Protein AF-A0A0R2UXG8-F1 (afdb_monomer)

Solvent-accessible surface area (backbone atoms only — not comparable to full-atom values): 17877 Å² total; per-residue (Å²): 123,78,74,74,70,59,69,80,70,67,78,51,68,66,60,55,51,54,46,50,44,60,46,44,60,73,48,94,58,54,78,72,55,70,63,83,68,35,47,59,45,74,77,42,77,50,75,49,80,51,102,59,38,32,38,25,40,36,33,33,37,43,30,34,73,85,75,68,51,69,47,53,38,37,38,42,23,38,35,71,43,91,79,47,40,47,29,35,40,34,70,74,79,57,68,70,58,48,51,53,50,49,53,52,44,52,55,28,54,77,69,68,33,62,66,58,39,55,50,51,48,40,73,77,42,47,87,50,67,46,42,52,82,73,40,56,69,70,58,36,49,51,52,55,49,64,62,42,46,65,59,50,52,53,48,48,53,54,38,42,54,53,38,68,74,41,42,68,58,54,52,51,30,54,78,68,73,41,86,73,57,69,69,62,55,50,38,44,30,53,44,54,46,49,54,53,48,50,43,37,72,37,94,82,53,61,65,71,56,52,53,51,51,36,50,48,37,62,75,67,65,52,76,69,63,44,71,62,48,9,45,42,46,16,55,33,46,28,55,53,44,56,50,38,71,77,44,75,80,52,54,67,58,47,50,51,53,44,53,51,53,50,41,37,49,73,64,74,39,69,54,49,47,70,69,26,39,54,46,45,52,55,50,46,73,71,54,69,80,64,88,80,56,91,97,58,53,71,69,56,54,52,54,43,52,54,43,52,51,52,43,33,47,77,60,74,44,91,132

Secondary structure (DSSP, 8-state):
-TTTSGGGGS--HHHHHHHHHHHHTT-S-GGG---TTEEEEEEEEEEEEETTEEEEEEEEEEEETTT--EEEEEEEEEE-STT-EEEEEES---HHHHHHHHHHHHHHHHTT-HHHHHHHHHHHHTT-EEEGGGS-HHHHHHHHHHHHHHHHHHHHHHHHHHHHHHHHHHHHHHHTTPPPPHHHHHHHHHHHHHHHHHHHH-TT--HHHHHHHHHHHHHHTPPP-HHHHHHHHHHHHHHHHHHHHHSTT-HHHHHHHHHHHHHHHHTT-----HHHHHHHHHHHHHHTT----TT--HHHHHHHHHHHHHHHHHTT---

Foldseek 3Di:
DVVVVVVVPPPDVVLVVVLLQLVVQQDPCSQPDDDDQKHKDWPDWDWDDDPAKIKIWGWIWIAGNVPRDIFIKTKIWMGRHDFWIKMAMDRDDDPVLSVVLVVQLVVCVVVVNPVSNVVSRCVRRNPRMDTLVSHDPVSNVVSNCSRCVVVVVVVLVVLVVLLVVCVVVQVVCVVVVHDDPPVNLVSLLVNLQVQLLVQLVDPVHDLVSLVVSLCVCLVSVHDHPQVSSQASLQVSLLVLLVVCVVVVLPPVSLVSLLSNLVSCVSNVHHHPNVNNLVSLVVSCVVPLPDPDDPPDDPVSNVSSNVSSCSSCVSSVHHD

pLDDT: mean 88.26, std 11.28, range [31.75, 97.62]

Radius of gyration: 26.5 Å; Cα contacts (8 Å, |Δi|>4): 371; chains: 1; bounding box: 70×58×65 Å

Nearest PDB structures (foldseek):
  7c5x-assembly1_B  TM=4.321E-01  e=5.141E-01  Bigelowiella natans
  3bb9-assembly1_A  TM=7.119E-01  e=6.141E+00  Shewanella frigidimarina NCIMB 400
  8glv-assembly1_Lf  TM=2.736E-01  e=5.141E-01  Chlamydomonas reinhardtii
  3grd-assembly1_B  TM=4.940E-01  e=1.295E+00  Bacillus cereus ATCC 10987
  7epn-assembly1_B  TM=6.509E-01  e=3.776E+00  Mycolicibacterium smegmatis MC2 155

Structure (mmCIF, N/CA/C/O backbone):
data_AF-A0A0R2UXG8-F1
#
_entry.id   AF-A0A0R2UXG8-F1
#
loop_
_atom_site.group_PDB
_atom_site.id
_atom_site.type_symbol
_atom_site.label_atom_id
_atom_site.label_alt_id
_atom_site.label_comp_id
_atom_site.label_asym_id
_atom_site.label_entity_id
_atom_site.label_seq_id
_atom_site.pdbx_PDB_ins_code
_atom_site.Cartn_x
_atom_site.Cartn_y
_atom_site.Cartn_z
_atom_site.occupancy
_atom_site.B_iso_or_equiv
_atom_site.auth_seq_id
_atom_site.auth_comp_id
_atom_site.auth_asym_id
_atom_site.auth_atom_id
_atom_site.pdbx_PDB_model_num
ATOM 1 N N . MET A 1 1 ? -35.913 28.392 2.768 1.00 40.22 1 MET A N 1
ATOM 2 C CA . MET A 1 1 ? -35.670 26.933 2.654 1.00 40.22 1 MET A CA 1
ATOM 3 C C . MET A 1 1 ? -34.195 26.541 2.498 1.00 40.22 1 MET A C 1
ATOM 5 O O . MET A 1 1 ? -33.842 25.473 2.970 1.00 40.22 1 MET A O 1
ATOM 9 N N . TYR A 1 2 ? -33.305 27.386 1.958 1.00 40.75 2 TYR A N 1
ATOM 10 C CA . TYR A 1 2 ? -31.874 27.049 1.790 1.00 40.75 2 TYR A CA 1
ATOM 11 C C . TYR A 1 2 ? -31.059 26.947 3.105 1.00 40.75 2 TYR A C 1
ATOM 13 O O . TYR A 1 2 ? -30.096 26.196 3.188 1.00 40.75 2 TYR A O 1
ATOM 21 N N . LEU A 1 3 ? -31.457 27.657 4.170 1.00 32.62 3 LEU A N 1
ATOM 22 C CA . LEU A 1 3 ? -30.706 27.707 5.439 1.00 32.62 3 LEU A CA 1
ATOM 23 C C . LEU A 1 3 ? -30.991 26.549 6.415 1.00 32.62 3 LEU A C 1
ATOM 25 O O . LEU A 1 3 ? -30.230 26.355 7.360 1.00 32.62 3 LEU A O 1
ATOM 29 N N . GLN A 1 4 ? -32.051 25.762 6.204 1.00 31.75 4 GLN A N 1
ATOM 30 C CA . GLN A 1 4 ? -32.407 24.653 7.104 1.00 31.75 4 GLN A CA 1
ATOM 31 C C . GLN A 1 4 ? -31.687 23.338 6.772 1.00 31.75 4 GLN A C 1
ATOM 33 O O . GLN A 1 4 ? -31.512 22.515 7.662 1.00 31.75 4 GLN A O 1
ATOM 38 N N . GLN A 1 5 ? -31.188 23.164 5.543 1.00 38.06 5 GLN A N 1
ATOM 39 C CA . GLN A 1 5 ? -30.440 21.961 5.143 1.00 38.06 5 GLN A CA 1
ATOM 40 C C . GLN A 1 5 ? -28.915 22.083 5.336 1.00 38.06 5 GLN A C 1
ATOM 42 O O . GLN A 1 5 ? -28.206 21.083 5.284 1.00 38.06 5 GLN A O 1
ATOM 47 N N . ILE A 1 6 ? -28.392 23.283 5.621 1.00 37.03 6 ILE A N 1
ATOM 48 C CA . ILE A 1 6 ? -26.942 23.525 5.778 1.00 37.03 6 ILE A CA 1
ATOM 49 C C . ILE A 1 6 ? -26.475 23.353 7.240 1.00 37.03 6 ILE A C 1
ATOM 51 O O . ILE A 1 6 ? -25.284 23.195 7.503 1.00 37.03 6 ILE A O 1
ATOM 55 N N . ARG A 1 7 ? -27.394 23.277 8.216 1.00 35.53 7 ARG A N 1
ATOM 56 C CA . ARG A 1 7 ? -27.030 23.017 9.625 1.00 35.53 7 ARG A CA 1
ATOM 57 C C . ARG A 1 7 ? -26.557 21.583 9.906 1.00 35.53 7 ARG A C 1
ATOM 59 O O . ARG A 1 7 ? -25.945 21.372 10.942 1.00 35.53 7 ARG A O 1
ATOM 66 N N . SER A 1 8 ? -26.740 20.641 8.977 1.00 32.66 8 SER A N 1
ATOM 67 C CA . SER A 1 8 ? -26.322 19.235 9.137 1.00 32.66 8 SER A CA 1
ATOM 68 C C . SER A 1 8 ? -24.883 18.927 8.679 1.00 32.66 8 SER A C 1
ATOM 70 O O . SER A 1 8 ? -24.502 17.762 8.629 1.00 32.66 8 SER A O 1
ATOM 72 N N . LYS A 1 9 ? -24.072 19.934 8.318 1.00 40.28 9 LYS A N 1
ATOM 73 C CA . LYS A 1 9 ? -22.668 19.738 7.885 1.00 40.28 9 LYS A CA 1
ATOM 74 C C . LYS A 1 9 ? -21.623 20.419 8.773 1.00 40.28 9 LYS A C 1
ATOM 76 O O . LYS A 1 9 ? -20.456 20.493 8.399 1.00 40.28 9 LYS A O 1
ATOM 81 N N . ARG A 1 10 ? -22.008 20.905 9.958 1.00 48.94 10 ARG A N 1
ATOM 82 C CA . ARG A 1 10 ? -21.027 21.213 11.006 1.00 48.94 10 ARG A CA 1
ATOM 83 C C . ARG A 1 10 ? -20.709 19.901 11.707 1.00 48.94 10 ARG A C 1
ATOM 85 O O . ARG A 1 10 ? -21.519 19.429 12.493 1.00 48.94 10 ARG A O 1
ATOM 92 N N . LEU A 1 11 ? -19.575 19.308 11.350 1.00 60.06 11 LEU A N 1
ATOM 93 C CA . LEU A 1 11 ? -18.983 18.211 12.105 1.00 60.06 11 LEU A CA 1
ATOM 94 C C . LEU A 1 11 ? -18.919 18.623 13.580 1.00 60.06 11 LEU A C 1
ATOM 96 O O . LEU A 1 11 ? -18.301 19.638 13.911 1.00 60.06 11 LEU A O 1
ATOM 100 N N . ASP A 1 12 ? -19.616 17.883 14.440 1.00 75.50 12 ASP A N 1
ATOM 101 C CA . ASP A 1 12 ? -19.506 18.068 15.881 1.00 75.50 12 ASP A CA 1
ATOM 102 C C . ASP A 1 12 ? -18.108 17.611 16.315 1.00 75.50 12 ASP A C 1
ATOM 104 O O . ASP A 1 12 ? -17.632 16.559 15.882 1.00 75.50 12 ASP A O 1
ATOM 108 N N . LEU A 1 13 ? -17.438 18.401 17.156 1.00 77.19 13 LEU A N 1
ATOM 109 C CA . LEU A 1 13 ? -16.097 18.080 17.661 1.00 77.19 13 LEU A CA 1
ATOM 110 C C . LEU A 1 13 ? -16.084 16.731 18.387 1.00 77.19 13 LEU A C 1
ATOM 112 O O . LEU A 1 13 ? -15.089 16.017 18.323 1.00 77.19 13 LEU A O 1
ATOM 116 N N . ASN A 1 14 ? -17.212 16.351 18.991 1.00 82.19 14 ASN A N 1
ATOM 117 C CA . ASN A 1 14 ? -17.389 15.033 19.590 1.00 82.19 14 ASN A CA 1
ATOM 118 C C . ASN A 1 14 ? -17.237 13.915 18.551 1.00 82.19 14 ASN A C 1
ATOM 120 O O . ASN A 1 14 ? -16.480 12.977 18.771 1.00 82.19 14 ASN A O 1
ATOM 124 N N . SER A 1 15 ? -17.899 14.024 17.393 1.00 81.88 15 SER A N 1
ATOM 125 C CA . SER A 1 15 ? -17.768 13.035 16.312 1.00 81.88 15 SER A CA 1
ATOM 126 C C . SER A 1 15 ? -16.329 12.946 15.823 1.00 81.88 15 SER A C 1
ATOM 128 O O . SER A 1 15 ? -15.810 11.859 15.599 1.00 81.88 15 SER A O 1
ATOM 130 N N . VAL A 1 16 ? -15.658 14.088 15.707 1.00 81.62 16 VAL A N 1
ATOM 131 C CA . VAL A 1 16 ? -14.255 14.174 15.295 1.00 81.62 16 VAL A CA 1
ATOM 132 C C . VAL A 1 16 ? -13.325 13.460 16.295 1.00 81.62 16 VAL A C 1
ATOM 134 O O . VAL A 1 16 ? -12.444 12.707 15.881 1.00 81.62 16 VAL A O 1
ATOM 137 N N . ALA A 1 17 ? -13.560 13.609 17.600 1.00 82.38 17 ALA A N 1
ATOM 138 C CA . ALA A 1 17 ? -12.816 12.892 18.636 1.00 82.38 17 ALA A CA 1
ATOM 139 C C . ALA A 1 17 ? -13.119 11.382 18.659 1.00 82.38 17 ALA A C 1
ATOM 141 O O . ALA A 1 17 ? -12.193 10.580 18.759 1.00 82.38 17 ALA A O 1
ATOM 142 N N . MET A 1 18 ? -14.386 10.977 18.490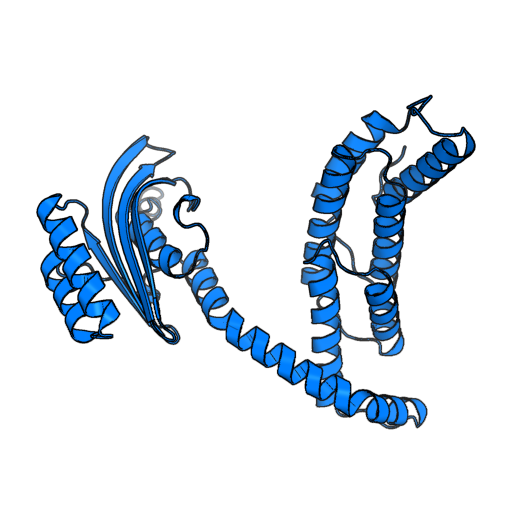 1.00 87.75 18 MET A N 1
ATOM 143 C CA . MET A 1 18 ? -14.770 9.561 18.338 1.00 87.75 18 MET A CA 1
ATOM 144 C C . MET A 1 18 ? -14.037 8.908 17.161 1.00 87.75 18 MET A C 1
ATOM 146 O O . MET A 1 18 ? -13.549 7.782 17.253 1.00 87.75 18 MET A O 1
ATOM 150 N N . HIS A 1 19 ? -13.911 9.647 16.058 1.00 85.69 19 HIS A N 1
ATOM 151 C CA . HIS A 1 19 ? -13.177 9.214 14.880 1.00 85.69 19 HIS A CA 1
ATOM 152 C C . HIS A 1 19 ? -11.700 8.984 15.132 1.00 85.69 19 HIS A C 1
ATOM 154 O O . HIS A 1 19 ? -11.171 7.947 14.731 1.00 85.69 19 HIS A O 1
ATOM 160 N N . TYR A 1 20 ? -11.059 9.936 15.806 1.00 87.00 20 TYR A N 1
ATOM 161 C CA . TYR A 1 20 ? -9.678 9.795 16.233 1.00 87.00 20 TYR A CA 1
ATOM 162 C C . TYR A 1 20 ? -9.503 8.560 17.124 1.00 87.00 20 TYR A C 1
ATOM 164 O O . TYR A 1 20 ? -8.650 7.721 16.851 1.00 87.00 20 TYR A O 1
ATOM 172 N N . ALA A 1 21 ? -10.364 8.401 18.132 1.00 90.12 21 ALA A N 1
ATOM 173 C CA . ALA A 1 21 ? -10.314 7.284 19.068 1.00 90.12 21 ALA A CA 1
ATOM 174 C C . ALA A 1 21 ? -10.429 5.923 18.359 1.00 90.12 21 ALA A C 1
ATOM 176 O O . ALA A 1 21 ? -9.618 5.032 18.609 1.00 90.12 21 ALA A O 1
ATOM 177 N N . ALA A 1 22 ? -11.368 5.774 17.420 1.00 88.62 22 ALA A N 1
ATOM 178 C CA . ALA A 1 22 ? -11.513 4.545 16.641 1.00 88.62 22 ALA A CA 1
ATOM 179 C C . ALA A 1 22 ? -10.330 4.286 15.694 1.00 88.62 22 ALA A C 1
ATOM 181 O O . ALA A 1 22 ? -9.862 3.154 15.604 1.00 88.62 22 ALA A O 1
ATOM 182 N N . ALA A 1 23 ? -9.834 5.315 14.998 1.00 84.44 23 ALA A N 1
ATOM 183 C CA . ALA A 1 23 ? -8.685 5.181 14.101 1.00 84.44 23 ALA A CA 1
ATOM 184 C C . ALA A 1 23 ? -7.403 4.819 14.869 1.00 84.44 23 ALA A C 1
ATOM 186 O O . ALA A 1 23 ? -6.615 3.992 14.412 1.00 84.44 23 ALA A O 1
ATOM 187 N N . SER A 1 24 ? -7.236 5.369 16.074 1.00 88.00 24 SER A N 1
ATOM 188 C CA . SER A 1 24 ? -6.061 5.144 16.919 1.00 88.00 24 SER A CA 1
ATOM 189 C C . SER A 1 24 ? -5.849 3.679 17.321 1.00 88.00 24 SER A C 1
ATOM 191 O O . SER A 1 24 ? -4.735 3.291 17.666 1.00 88.00 24 SER A O 1
ATOM 193 N N . LEU A 1 25 ? -6.897 2.847 17.263 1.00 87.50 25 LEU A N 1
ATOM 194 C CA . LEU A 1 25 ? -6.800 1.404 17.505 1.00 87.50 25 LEU A CA 1
ATOM 195 C C . LEU A 1 25 ? -5.943 0.680 16.459 1.00 87.50 25 LEU A C 1
ATOM 197 O O . LEU A 1 25 ? -5.387 -0.371 16.767 1.00 87.50 25 LEU A O 1
ATOM 201 N N . PHE A 1 26 ? -5.839 1.219 15.243 1.00 81.19 26 PHE A N 1
ATOM 202 C CA . PHE A 1 26 ? -5.246 0.520 14.100 1.00 81.19 26 PHE A CA 1
ATOM 203 C C . PHE A 1 26 ? -4.138 1.312 13.396 1.00 81.19 26 PHE A C 1
ATOM 205 O O . PHE A 1 26 ? -3.289 0.699 12.771 1.00 81.19 26 PHE A O 1
ATOM 212 N N . GLU A 1 27 ? -4.113 2.642 13.512 1.00 78.12 27 GLU A N 1
ATOM 213 C CA . GLU A 1 27 ? -3.111 3.489 12.851 1.00 78.12 27 GLU A CA 1
ATOM 214 C C . GLU A 1 27 ? -1.716 3.341 13.483 1.00 78.12 27 GLU A C 1
ATOM 216 O O . GLU A 1 27 ? -1.591 3.373 14.707 1.00 78.12 27 GLU A O 1
ATOM 221 N N . ASP A 1 28 ? -0.656 3.232 12.681 1.00 69.62 28 ASP A N 1
ATOM 222 C CA . ASP A 1 28 ? 0.720 3.088 13.190 1.00 69.62 28 ASP A CA 1
ATOM 223 C C . ASP A 1 28 ? 1.272 4.369 13.824 1.00 69.62 28 ASP A C 1
ATOM 225 O O . ASP A 1 28 ? 2.093 4.312 14.738 1.00 69.62 28 ASP A O 1
ATOM 229 N N . SER A 1 29 ? 0.807 5.533 13.365 1.00 68.94 29 SER A N 1
ATOM 230 C CA . SER A 1 29 ? 1.176 6.849 13.907 1.00 68.94 29 SER A CA 1
ATOM 231 C C . SER A 1 29 ? -0.064 7.705 14.204 1.00 68.94 29 SER A C 1
ATOM 233 O O . SER A 1 29 ? -0.342 8.674 13.481 1.00 68.94 29 SER A O 1
ATOM 235 N N . PRO A 1 30 ? -0.844 7.381 15.255 1.00 68.81 30 PRO A N 1
ATOM 236 C CA . PRO A 1 30 ? -2.060 8.113 15.610 1.00 68.81 30 PRO A CA 1
ATOM 237 C C . PRO A 1 30 ? -1.821 9.605 15.881 1.00 68.81 30 PRO A C 1
ATOM 239 O O . PRO A 1 30 ? -2.705 10.435 15.673 1.00 68.81 30 PRO A O 1
ATOM 242 N N . GLU A 1 31 ? -0.631 9.987 16.333 1.00 66.25 31 GLU A N 1
ATOM 243 C CA . GLU A 1 31 ? -0.221 11.370 16.588 1.00 66.25 31 GLU A CA 1
ATOM 244 C C . GLU A 1 31 ? -0.101 12.227 15.316 1.00 66.25 31 GLU A C 1
ATOM 246 O O . GLU A 1 31 ? -0.168 13.452 15.393 1.00 66.25 31 GLU A O 1
ATOM 251 N N . LYS A 1 32 ? 0.019 11.602 14.137 1.00 63.28 32 LYS A N 1
ATOM 252 C CA . LYS A 1 32 ? 0.092 12.293 12.837 1.00 63.28 32 LYS A CA 1
ATOM 253 C C . LYS A 1 32 ? -1.246 12.342 12.102 1.00 63.28 32 LYS A C 1
ATOM 255 O O . LYS A 1 32 ? -1.314 12.897 11.003 1.00 63.28 32 LYS A O 1
ATOM 260 N N . LEU A 1 33 ? -2.311 11.782 12.680 1.00 67.81 33 LEU A N 1
ATOM 261 C CA . LEU A 1 33 ? -3.626 11.733 12.048 1.00 67.81 33 LEU A CA 1
ATOM 262 C C . LEU A 1 33 ? -4.153 13.146 11.769 1.00 67.81 33 LEU A C 1
ATOM 264 O O . LEU A 1 33 ? -4.549 13.877 12.671 1.00 67.81 33 LEU A O 1
ATOM 268 N N . GLN A 1 34 ? -4.228 13.513 10.490 1.00 65.69 34 GLN A N 1
ATOM 269 C CA . GLN A 1 34 ? -4.971 14.685 10.033 1.00 65.69 34 GLN A CA 1
ATOM 270 C C . GLN A 1 34 ? -6.326 14.228 9.500 1.00 65.69 34 GLN A C 1
ATOM 272 O O . GLN A 1 34 ? -6.485 13.862 8.336 1.00 65.69 34 GLN A O 1
ATOM 277 N N . LEU A 1 35 ? -7.320 14.211 10.382 1.00 68.81 35 LEU A N 1
ATOM 278 C CA . LEU A 1 35 ? -8.692 13.875 10.024 1.00 68.81 35 LEU A CA 1
ATOM 279 C C . LEU A 1 35 ? -9.497 15.160 9.774 1.00 68.81 35 LEU A C 1
ATOM 281 O O . LEU A 1 35 ? -9.738 15.952 10.689 1.00 68.81 35 LEU A O 1
ATOM 285 N N . PHE A 1 36 ? -9.965 15.320 8.532 1.00 73.38 36 PHE A N 1
ATOM 286 C CA . PHE A 1 36 ? -10.772 16.453 8.059 1.00 73.38 36 PHE A CA 1
ATOM 287 C C . PHE A 1 36 ? -10.040 17.808 8.177 1.00 73.38 36 PHE A C 1
ATOM 289 O O . PHE A 1 36 ? -8.846 17.906 7.920 1.00 73.38 36 PHE A O 1
ATOM 296 N N . ASN A 1 37 ? -10.761 18.874 8.545 1.00 75.56 37 ASN A N 1
ATOM 297 C CA . ASN A 1 37 ? -10.219 20.221 8.759 1.00 75.56 37 ASN A CA 1
ATOM 298 C C . ASN A 1 37 ? -9.864 20.474 10.238 1.00 75.56 37 ASN A C 1
ATOM 300 O O . ASN A 1 37 ? -10.014 21.599 10.722 1.00 75.56 37 ASN A O 1
ATOM 304 N N . TYR A 1 38 ? -9.428 19.440 10.962 1.00 78.94 38 TYR A N 1
ATOM 305 C CA . TYR A 1 38 ? -9.077 19.520 12.380 1.00 78.94 38 TYR A CA 1
ATOM 306 C C . TYR A 1 38 ? -7.632 19.077 12.605 1.00 78.94 38 TYR A C 1
ATOM 308 O O . TYR A 1 38 ? -7.110 18.227 11.884 1.00 78.94 38 TYR A O 1
ATOM 316 N N . THR A 1 39 ? -6.994 19.683 13.598 1.00 79.56 39 THR A N 1
ATOM 317 C CA . THR A 1 39 ? -5.680 19.285 14.108 1.00 79.56 39 THR A CA 1
ATOM 318 C C . THR A 1 39 ? -5.843 18.694 15.498 1.00 79.56 39 THR A C 1
ATOM 320 O O . THR A 1 39 ? -6.672 19.172 16.276 1.00 79.56 39 THR A O 1
ATOM 323 N N . TYR A 1 40 ? -5.040 17.678 15.790 1.00 82.25 40 TYR A N 1
ATOM 324 C CA . TYR A 1 40 ? -5.049 16.951 17.051 1.00 82.25 40 TYR A CA 1
ATOM 325 C C . TYR A 1 40 ? -3.708 17.187 17.726 1.00 82.25 40 TYR A C 1
ATOM 327 O O . TYR A 1 40 ? -2.664 16.981 17.109 1.00 82.25 40 TYR A O 1
ATOM 335 N N . GLU A 1 41 ? -3.743 17.630 18.971 1.00 84.88 41 GLU A N 1
ATOM 336 C CA . GLU A 1 41 ? -2.576 17.637 19.840 1.00 84.88 41 GLU A CA 1
ATOM 337 C C . GLU A 1 41 ? -2.728 16.487 20.825 1.00 84.88 41 GLU A C 1
ATOM 339 O O . GLU A 1 41 ? -3.717 16.408 21.556 1.00 84.88 41 GLU A O 1
ATOM 344 N N . ASN A 1 42 ? -1.778 15.558 20.793 1.00 83.25 42 ASN A N 1
ATOM 345 C CA . ASN A 1 42 ? -1.817 14.381 21.636 1.00 83.25 42 ASN A CA 1
ATOM 346 C C . ASN A 1 42 ? -1.126 14.687 22.970 1.00 83.25 42 ASN A C 1
ATOM 348 O O . ASN A 1 42 ? 0.098 14.767 23.027 1.00 83.25 42 ASN A O 1
ATOM 352 N N . ILE A 1 43 ? -1.922 14.916 24.018 1.00 89.81 43 ILE A N 1
ATOM 353 C CA . ILE A 1 43 ? -1.421 15.266 25.355 1.00 89.81 43 ILE A CA 1
ATOM 354 C C . ILE A 1 43 ? -0.990 13.993 26.089 1.00 89.81 43 ILE A C 1
ATOM 356 O O . ILE A 1 43 ? 0.024 13.982 26.784 1.00 89.81 43 ILE A O 1
ATOM 360 N N . PHE A 1 44 ? -1.756 12.916 25.923 1.00 91.56 44 PHE A N 1
ATOM 361 C CA . PHE A 1 44 ? -1.422 11.582 26.401 1.00 91.56 44 PHE A CA 1
ATOM 362 C C . PHE A 1 44 ? -2.065 10.539 25.495 1.00 91.56 44 PHE A C 1
ATOM 364 O O . PHE A 1 44 ? -3.256 10.634 25.189 1.00 91.56 44 PHE A O 1
ATOM 371 N N . PHE A 1 45 ? -1.317 9.499 25.140 1.00 92.12 45 PHE A N 1
ATOM 372 C CA . PHE A 1 45 ? -1.850 8.376 24.386 1.00 92.12 45 PHE A CA 1
ATOM 373 C C . PHE A 1 45 ? -1.063 7.109 24.650 1.00 92.12 45 PHE A C 1
ATOM 375 O O . PHE A 1 45 ? 0.160 7.092 24.543 1.00 92.12 45 PHE A O 1
ATOM 382 N N . GLU A 1 46 ? -1.799 6.046 24.938 1.00 93.56 46 GLU A N 1
ATOM 383 C CA . GLU A 1 46 ? -1.263 4.711 25.135 1.00 93.56 46 GLU A CA 1
ATOM 384 C C . GLU A 1 46 ? -2.131 3.707 24.383 1.00 93.56 46 GLU A C 1
ATOM 386 O O . GLU A 1 46 ? -3.368 3.759 24.433 1.00 93.56 46 GLU A O 1
ATOM 391 N N . ARG A 1 47 ? -1.466 2.778 23.693 1.00 93.25 47 ARG A N 1
ATOM 392 C CA . ARG A 1 47 ? -2.112 1.688 22.965 1.00 93.25 47 ARG A CA 1
ATOM 393 C C . ARG A 1 47 ? -1.548 0.352 23.417 1.00 93.25 47 ARG A C 1
ATOM 395 O O . ARG A 1 47 ? -0.340 0.135 23.400 1.00 93.25 47 ARG A O 1
ATOM 402 N N . PHE A 1 48 ? -2.446 -0.567 23.739 1.00 93.12 48 PHE A N 1
ATOM 403 C CA . PHE A 1 48 ? -2.128 -1.938 24.099 1.00 93.12 48 PHE A CA 1
ATOM 404 C C . PHE A 1 48 ? -2.691 -2.898 23.060 1.00 93.12 48 PHE A C 1
ATOM 406 O O . PHE A 1 48 ? -3.823 -2.746 22.599 1.00 93.12 48 PHE A O 1
ATOM 413 N N . GLU A 1 49 ? -1.906 -3.915 22.726 1.00 91.75 49 GLU A N 1
ATOM 414 C CA . GLU A 1 49 ? -2.292 -4.960 21.789 1.00 91.75 49 GLU A CA 1
ATOM 415 C C . GLU A 1 49 ? -2.006 -6.340 22.389 1.00 91.75 49 GLU A C 1
ATOM 417 O O . GLU A 1 49 ? -0.950 -6.596 22.964 1.00 91.75 49 GLU A O 1
ATOM 422 N N . SER A 1 50 ? -2.995 -7.217 22.269 1.00 86.06 50 SER A N 1
ATOM 423 C CA . SER A 1 50 ? -2.965 -8.638 22.605 1.00 86.06 50 SER A CA 1
ATOM 424 C C . SER A 1 50 ? -3.594 -9.385 21.429 1.00 86.06 50 SER A C 1
ATOM 426 O O . SER A 1 50 ? -4.374 -8.796 20.688 1.00 86.06 50 SER A O 1
ATOM 428 N N . ALA A 1 51 ? -3.280 -10.669 21.238 1.00 75.69 51 ALA A N 1
ATOM 429 C CA . ALA A 1 51 ? -3.548 -11.430 20.007 1.00 75.69 51 ALA A CA 1
ATOM 430 C C . ALA A 1 51 ? -4.924 -11.197 19.334 1.00 75.69 51 ALA A C 1
ATOM 432 O O . ALA A 1 51 ? -5.018 -11.251 18.109 1.00 75.69 51 ALA A O 1
ATOM 433 N N . SER A 1 52 ? -5.983 -10.949 20.114 1.00 82.50 52 SER A N 1
ATOM 434 C CA . SER A 1 52 ? -7.338 -10.660 19.624 1.00 82.50 52 SER A CA 1
ATOM 435 C C . SER A 1 52 ? -7.946 -9.340 20.119 1.00 82.50 52 SER A C 1
ATOM 437 O O . SER A 1 52 ? -9.080 -9.041 19.749 1.00 82.50 52 SER A O 1
ATOM 439 N N . LEU A 1 53 ? -7.250 -8.573 20.967 1.00 91.06 53 LEU A N 1
ATOM 440 C CA . LEU A 1 53 ? -7.775 -7.366 21.615 1.00 91.06 53 LEU A CA 1
ATOM 441 C C . LEU A 1 53 ? -6.845 -6.175 21.385 1.00 91.06 53 LEU A C 1
ATOM 443 O O . LEU A 1 53 ? -5.629 -6.296 21.528 1.00 91.06 53 LEU A O 1
ATOM 447 N N . LYS A 1 54 ? -7.419 -5.001 21.119 1.00 93.44 54 LYS A N 1
ATOM 448 C CA . LYS A 1 54 ? -6.675 -3.732 21.130 1.00 93.44 54 LYS A CA 1
ATOM 449 C C . LYS A 1 54 ? -7.373 -2.730 22.029 1.00 93.44 54 LYS A C 1
ATOM 451 O O . LYS A 1 54 ? -8.597 -2.643 22.002 1.00 93.44 54 LYS A O 1
ATOM 456 N N . LEU A 1 55 ? -6.604 -1.980 22.802 1.00 95.00 55 LEU A N 1
ATOM 457 C CA . LEU A 1 55 ? -7.090 -0.910 23.665 1.00 95.00 55 LEU A CA 1
ATOM 458 C C . LEU A 1 55 ? -6.299 0.356 23.360 1.00 95.00 55 LEU A C 1
ATOM 460 O O . LEU A 1 55 ? -5.076 0.332 23.424 1.00 95.00 55 LEU A O 1
ATOM 464 N N . SER A 1 56 ? -6.997 1.455 23.108 1.00 95.00 56 SER A N 1
ATOM 465 C CA . SER A 1 56 ? -6.413 2.793 23.037 1.00 95.00 56 SER A CA 1
ATOM 466 C C . SER A 1 56 ? -7.029 3.668 24.121 1.00 95.00 56 SER A C 1
ATOM 468 O O . SER A 1 56 ? -8.254 3.751 24.224 1.00 95.00 56 SER A O 1
ATOM 470 N N . VAL A 1 57 ? -6.195 4.334 24.913 1.00 95.31 57 VAL A N 1
ATOM 471 C CA . VAL A 1 57 ? -6.613 5.312 25.927 1.00 95.31 57 VAL A CA 1
ATOM 472 C C . VAL A 1 57 ? -5.875 6.612 25.655 1.00 95.31 57 VAL A C 1
ATOM 474 O O . VAL A 1 57 ? -4.664 6.600 25.435 1.00 95.31 57 VAL A O 1
ATOM 477 N N . GLY A 1 58 ? -6.587 7.737 25.662 1.00 93.56 58 GLY A N 1
ATOM 478 C CA . GLY A 1 58 ? -5.956 9.006 25.333 1.00 93.56 58 GLY A CA 1
ATOM 479 C C . GLY A 1 58 ? -6.643 10.242 25.887 1.00 93.56 58 GLY A C 1
ATOM 480 O O . GLY A 1 58 ? -7.828 10.238 26.224 1.00 93.56 58 GLY A O 1
ATOM 481 N N . HIS A 1 59 ? -5.855 11.309 25.940 1.00 93.44 59 HIS A N 1
ATOM 482 C CA . HIS A 1 59 ? -6.245 12.683 26.194 1.00 93.44 59 HIS A CA 1
ATOM 483 C C . HIS A 1 59 ? -5.664 13.546 25.071 1.00 93.44 59 HIS A C 1
ATOM 485 O O . HIS A 1 59 ? -4.450 13.616 24.879 1.00 93.44 59 HIS A O 1
ATOM 491 N N . ILE A 1 60 ? -6.539 14.186 24.306 1.00 90.75 60 ILE A N 1
ATOM 492 C CA . ILE A 1 60 ? -6.183 14.959 23.117 1.00 90.75 60 ILE A CA 1
ATOM 493 C C . ILE A 1 60 ? -6.838 16.336 23.168 1.00 90.75 60 ILE A C 1
ATOM 495 O O . ILE A 1 60 ? -7.936 16.486 23.702 1.00 90.75 60 ILE A O 1
ATOM 499 N N . SER A 1 61 ? -6.206 17.331 22.554 1.00 89.56 61 SER A N 1
ATOM 500 C CA . SER A 1 61 ? -6.853 18.599 22.219 1.00 89.56 61 SER A CA 1
ATOM 501 C C . SER A 1 61 ? -7.239 18.600 20.745 1.00 89.56 61 SER A C 1
ATOM 503 O O . SER A 1 61 ? -6.408 18.346 19.871 1.00 89.56 61 SER A O 1
ATOM 505 N N . VAL A 1 62 ? -8.512 18.866 20.451 1.00 88.31 62 VAL A N 1
ATOM 506 C CA . VAL A 1 62 ? -9.021 18.939 19.076 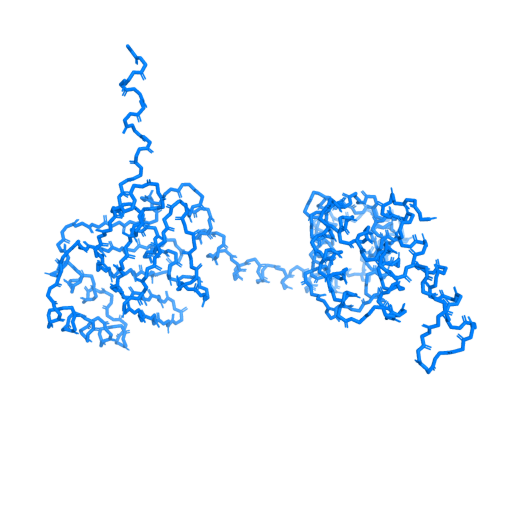1.00 88.31 62 VAL A CA 1
ATOM 507 C C . VAL A 1 62 ? -9.267 20.394 18.718 1.00 88.31 62 VAL A C 1
ATOM 509 O O . VAL A 1 62 ? -10.100 21.065 19.334 1.00 88.31 62 VAL A O 1
ATOM 512 N N . LYS A 1 63 ? -8.591 20.865 17.668 1.00 86.62 63 LYS A N 1
ATOM 513 C CA . LYS A 1 63 ? -8.673 22.247 17.191 1.00 86.62 63 LYS A CA 1
ATOM 514 C C . LYS A 1 63 ? -9.189 22.327 15.760 1.00 86.62 63 LYS A C 1
ATOM 516 O O . LYS A 1 63 ? -8.690 21.672 14.848 1.00 86.62 63 LYS A O 1
ATOM 521 N N . SER A 1 64 ? -10.200 23.164 15.549 1.00 82.94 64 SER A N 1
ATOM 522 C CA . SER A 1 64 ? -10.761 23.453 14.225 1.00 82.94 64 SER A CA 1
ATOM 523 C C . SER A 1 64 ? -9.850 24.391 13.435 1.00 82.94 64 SER A C 1
ATOM 525 O O . SER A 1 64 ? -9.566 25.496 13.892 1.00 82.94 64 SER A O 1
ATOM 527 N N . ARG A 1 65 ? -9.459 24.023 12.208 1.00 80.62 65 ARG A N 1
ATOM 528 C CA . ARG A 1 65 ? -8.671 24.907 11.322 1.00 80.62 65 ARG A CA 1
ATOM 529 C C . ARG A 1 65 ? -9.487 26.059 10.735 1.00 80.62 65 ARG A C 1
ATOM 531 O O . ARG A 1 65 ? -8.910 27.006 10.218 1.00 80.62 65 ARG A O 1
ATOM 538 N N . VAL A 1 66 ? -10.817 25.966 10.785 1.00 81.44 66 VAL A N 1
ATOM 539 C CA . VAL A 1 66 ? -11.725 26.976 10.217 1.00 81.44 66 VAL A CA 1
ATOM 540 C C . VAL A 1 66 ? -12.135 27.999 11.271 1.00 81.44 66 VAL A C 1
ATOM 542 O O . VAL A 1 66 ? -12.155 29.193 11.003 1.00 81.44 66 VAL A O 1
ATOM 545 N N . THR A 1 67 ? -12.490 27.532 12.469 1.00 81.81 67 THR A N 1
ATOM 546 C CA . THR A 1 67 ? -13.011 28.394 13.544 1.00 81.81 67 THR A CA 1
ATOM 547 C C . THR A 1 67 ? -11.992 28.670 14.643 1.00 81.81 67 THR A C 1
ATOM 549 O O . THR A 1 67 ? -12.293 29.460 15.530 1.00 81.81 67 THR A O 1
ATOM 552 N N . TYR A 1 68 ? -10.832 28.001 14.624 1.00 80.19 68 TYR A N 1
ATOM 553 C CA . TYR A 1 68 ? -9.800 28.032 15.673 1.00 80.19 68 TYR A CA 1
ATOM 554 C C . TYR A 1 68 ? -10.282 27.620 17.067 1.00 80.19 68 TYR A C 1
ATOM 556 O O . TYR A 1 68 ? -9.550 27.752 18.042 1.00 80.19 68 TYR A O 1
ATOM 564 N N . TYR A 1 69 ? -11.503 27.094 17.158 1.00 82.25 69 TYR A N 1
ATOM 565 C CA . TYR A 1 69 ? -12.077 26.620 18.401 1.00 82.25 69 TYR A CA 1
ATOM 566 C C . TYR A 1 69 ? -11.423 25.301 18.811 1.00 82.25 69 TYR A C 1
ATOM 568 O O . TYR A 1 69 ? -11.241 24.416 17.969 1.00 82.25 69 TYR A O 1
ATOM 576 N N . GLU A 1 70 ? -11.096 25.195 20.093 1.00 85.75 70 GLU A N 1
ATOM 577 C CA . GLU A 1 70 ? -10.288 24.126 20.667 1.00 85.75 70 GLU A CA 1
ATOM 578 C C . GLU A 1 70 ? -10.983 23.544 21.901 1.00 85.75 70 GLU A C 1
ATOM 580 O O . GLU A 1 70 ? -11.561 24.290 22.700 1.00 85.75 70 GLU A O 1
ATOM 585 N N . ARG A 1 71 ? -10.980 22.212 22.029 1.00 88.12 71 ARG A N 1
ATOM 586 C CA . ARG A 1 71 ? -11.534 21.502 23.189 1.00 88.12 71 ARG A CA 1
ATOM 587 C C . ARG A 1 71 ? -10.713 20.263 23.544 1.00 88.12 71 ARG A C 1
ATOM 589 O O . ARG A 1 71 ? -10.313 19.547 22.624 1.00 88.12 71 ARG A O 1
ATOM 596 N N . PRO A 1 72 ? -10.552 19.968 24.847 1.00 90.94 72 PRO A N 1
ATOM 597 C CA . PRO A 1 72 ? -9.979 18.710 25.290 1.00 90.94 72 PRO A CA 1
ATOM 598 C C . PRO A 1 72 ? -10.980 17.563 25.119 1.00 90.94 72 PRO A C 1
ATOM 600 O O . PRO A 1 72 ? -12.197 17.743 25.228 1.00 90.94 72 PRO A O 1
ATOM 603 N N . PHE A 1 73 ? -10.441 16.375 24.877 1.00 91.12 73 PHE A N 1
ATOM 604 C CA . PHE A 1 73 ? -11.167 15.123 24.747 1.00 91.12 73 PHE A CA 1
ATOM 605 C C . PHE A 1 73 ? -10.389 14.000 25.415 1.00 91.12 73 PHE A C 1
ATOM 607 O O . PHE A 1 73 ? -9.207 13.802 25.150 1.00 91.12 73 PHE A O 1
ATOM 614 N N . TYR A 1 74 ? -11.085 13.231 26.237 1.00 93.62 74 TYR A N 1
ATOM 615 C CA . TYR A 1 74 ? -10.584 12.025 26.879 1.00 93.62 74 TYR A CA 1
ATOM 616 C C . TYR A 1 74 ? -11.342 10.852 26.286 1.00 93.62 74 TYR A C 1
ATOM 618 O O . TYR A 1 74 ? -12.564 10.936 26.143 1.00 93.62 74 TYR A O 1
ATOM 626 N N . PHE A 1 75 ? -10.657 9.770 25.946 1.00 93.88 75 PHE A N 1
ATOM 627 C CA . PHE A 1 75 ? -11.304 8.610 25.351 1.00 93.88 75 PHE A CA 1
ATOM 628 C C . PHE A 1 75 ? -10.675 7.298 25.798 1.00 93.88 75 PHE A C 1
ATOM 630 O O . PHE A 1 75 ? -9.496 7.226 26.146 1.00 93.88 75 PHE A O 1
ATOM 637 N N . ALA A 1 76 ? -11.487 6.251 25.715 1.00 95.12 76 ALA A N 1
ATOM 638 C CA . ALA A 1 76 ? -11.044 4.871 25.690 1.00 95.12 76 ALA A CA 1
ATOM 639 C C . ALA A 1 76 ? -11.757 4.168 24.531 1.00 95.12 76 ALA A C 1
ATOM 641 O O . ALA A 1 76 ? -12.969 4.313 24.362 1.00 95.12 76 ALA A O 1
ATOM 642 N N . ALA A 1 77 ? -11.013 3.427 23.721 1.00 94.69 77 ALA A N 1
ATOM 643 C CA . ALA A 1 77 ? -11.534 2.631 22.621 1.00 94.69 77 ALA A CA 1
ATOM 644 C C . ALA A 1 77 ? -10.996 1.207 22.741 1.00 94.69 77 ALA A C 1
ATOM 646 O O . ALA A 1 77 ? -9.816 1.007 23.010 1.00 94.69 77 ALA A O 1
ATOM 647 N N . LEU A 1 78 ? -11.866 0.225 22.551 1.00 94.00 78 LEU A N 1
ATOM 648 C CA . LEU A 1 78 ? -11.594 -1.191 22.723 1.00 94.00 78 LEU A CA 1
ATOM 649 C C . LEU A 1 78 ? -12.062 -1.942 21.476 1.00 94.00 78 LEU A C 1
ATOM 651 O O . LEU A 1 78 ? -13.226 -1.857 21.082 1.00 94.00 78 LEU A O 1
ATOM 655 N N . TYR A 1 79 ? -11.157 -2.695 20.869 1.00 92.38 79 TYR A N 1
ATOM 656 C CA . TYR A 1 79 ? -11.444 -3.638 19.798 1.00 92.38 79 TYR A CA 1
ATOM 657 C C . TYR A 1 79 ? -11.478 -5.055 20.371 1.00 92.38 79 TYR A C 1
ATOM 659 O O . TYR A 1 79 ? -10.502 -5.501 20.976 1.00 92.38 79 TYR A O 1
ATOM 667 N N . LEU A 1 80 ? -12.603 -5.750 20.175 1.00 88.25 80 LEU A N 1
ATOM 668 C CA . LEU A 1 80 ? -12.853 -7.099 20.701 1.00 88.25 80 LEU A CA 1
ATOM 669 C C . LEU A 1 80 ? -12.640 -8.220 19.671 1.00 88.25 80 LEU A C 1
ATOM 671 O O . LEU A 1 80 ? -12.899 -9.385 19.974 1.00 88.25 80 LEU A O 1
ATOM 675 N N . GLY A 1 81 ? -12.206 -7.882 18.456 1.00 82.81 81 GLY A N 1
ATOM 676 C CA . GLY A 1 81 ? -12.113 -8.821 17.343 1.00 82.81 81 GLY A CA 1
ATOM 677 C C . GLY A 1 81 ? -13.199 -8.619 16.281 1.00 82.81 81 GLY A C 1
ATOM 678 O O . GLY A 1 81 ? -14.231 -7.980 16.509 1.00 82.81 81 GLY A O 1
ATOM 679 N N . GLN A 1 82 ? -12.954 -9.197 15.102 1.00 76.62 82 GLN A N 1
ATOM 680 C CA . GLN A 1 82 ? -13.789 -9.095 13.902 1.00 76.62 82 GLN A CA 1
ATOM 681 C C . GLN A 1 82 ? -14.113 -7.644 13.521 1.00 76.62 82 GLN A C 1
ATOM 683 O O . GLN A 1 82 ? -13.291 -6.974 12.919 1.00 76.62 82 GLN A O 1
ATOM 688 N N . HIS A 1 83 ? -15.305 -7.155 13.856 1.00 73.56 83 HIS A N 1
ATOM 689 C CA . HIS A 1 83 ? -15.778 -5.802 13.548 1.00 73.56 83 HIS A CA 1
ATOM 690 C C . HIS A 1 83 ? -16.251 -5.061 14.805 1.00 73.56 83 HIS A C 1
ATOM 692 O O . HIS A 1 83 ? -16.879 -4.005 14.711 1.00 73.56 83 HIS A O 1
ATOM 698 N N . HIS A 1 84 ? -15.990 -5.617 15.992 1.00 85.94 84 HIS A N 1
ATOM 699 C CA . HIS A 1 84 ? -16.556 -5.099 17.224 1.00 85.94 84 HIS A CA 1
ATOM 700 C C . HIS A 1 84 ? -15.619 -4.087 17.881 1.00 85.94 84 HIS A C 1
ATOM 702 O O . HIS A 1 84 ? -14.590 -4.441 18.461 1.00 85.94 84 HIS A O 1
ATOM 708 N N . ILE A 1 85 ? -16.007 -2.817 17.788 1.00 90.44 85 ILE A N 1
ATOM 709 C CA . ILE A 1 85 ? -15.356 -1.692 18.456 1.00 90.44 85 ILE A CA 1
ATOM 710 C C . ILE A 1 85 ? -16.348 -1.100 19.448 1.00 90.44 85 ILE A C 1
ATOM 712 O O . ILE A 1 85 ? -17.490 -0.816 19.083 1.00 90.44 85 ILE A O 1
ATOM 716 N N . ILE A 1 86 ? -15.885 -0.885 20.674 1.00 91.75 86 ILE A N 1
ATOM 717 C CA . ILE A 1 86 ? -16.593 -0.147 21.715 1.00 91.75 86 ILE A CA 1
ATOM 718 C C . ILE A 1 86 ? -15.697 1.004 22.126 1.00 91.75 86 ILE A C 1
ATOM 720 O O . ILE A 1 86 ? -14.554 0.793 22.517 1.00 91.75 86 ILE A O 1
ATOM 724 N N . GLY A 1 87 ? -16.212 2.218 22.086 1.00 93.12 87 GLY A N 1
ATOM 725 C CA . GLY A 1 87 ? -15.497 3.367 22.600 1.00 93.12 87 GLY A CA 1
ATOM 726 C C . GLY A 1 87 ? -16.386 4.263 23.430 1.00 93.12 87 GLY A C 1
ATOM 727 O O . GLY A 1 87 ? -17.609 4.249 23.301 1.00 93.12 87 GLY A O 1
ATOM 728 N N . GLN A 1 88 ? -15.758 5.026 24.310 1.00 93.50 88 GLN A N 1
ATOM 729 C CA . GLN A 1 88 ? -16.402 6.070 25.089 1.00 93.50 88 GLN A CA 1
ATOM 730 C C . GLN A 1 88 ? -15.493 7.290 25.154 1.00 93.50 88 GLN A C 1
ATOM 732 O O . GLN A 1 88 ? -14.271 7.178 25.021 1.00 93.50 88 GLN A O 1
ATOM 737 N N . PHE A 1 89 ? -16.100 8.458 25.332 1.00 92.00 89 PHE A N 1
ATOM 738 C CA . PHE A 1 89 ? -15.372 9.715 25.416 1.00 92.00 89 PHE A CA 1
ATOM 739 C C . PHE A 1 89 ? -16.016 10.683 26.409 1.00 92.00 89 PHE A C 1
ATOM 741 O O . PHE A 1 89 ? -17.199 10.582 26.734 1.00 92.00 89 PHE A O 1
ATOM 748 N N . ALA A 1 90 ? -15.224 11.647 26.869 1.00 91.00 90 ALA A N 1
ATOM 749 C CA . ALA A 1 90 ? -15.667 12.776 27.673 1.00 91.00 90 ALA A CA 1
ATOM 750 C C . ALA A 1 90 ? -14.927 14.051 27.252 1.00 91.00 90 ALA A C 1
ATOM 752 O O . ALA A 1 90 ? -13.759 14.016 26.869 1.00 91.00 90 ALA A O 1
ATOM 753 N N . ASN A 1 91 ? -15.601 15.192 27.379 1.00 88.19 91 ASN A N 1
ATOM 754 C CA . ASN A 1 91 ? -15.059 16.505 26.997 1.00 88.19 91 ASN A CA 1
ATOM 755 C C . ASN A 1 91 ? -14.354 17.221 28.158 1.00 88.19 91 ASN A C 1
ATOM 757 O O . ASN A 1 91 ? -13.882 18.344 28.006 1.00 88.19 91 ASN A O 1
ATOM 761 N N . ALA A 1 92 ? -14.367 16.610 29.341 1.00 87.56 92 ALA A N 1
ATOM 762 C CA . ALA A 1 92 ? -13.711 17.098 30.541 1.00 87.56 92 ALA A CA 1
ATOM 763 C C . ALA A 1 92 ? -13.508 15.927 31.509 1.00 87.56 92 ALA A C 1
ATOM 765 O O . ALA A 1 92 ? -14.450 15.182 31.787 1.00 87.56 92 ALA A O 1
ATOM 766 N N . MET A 1 93 ? -12.290 15.790 32.023 1.00 90.31 93 MET A N 1
ATOM 767 C C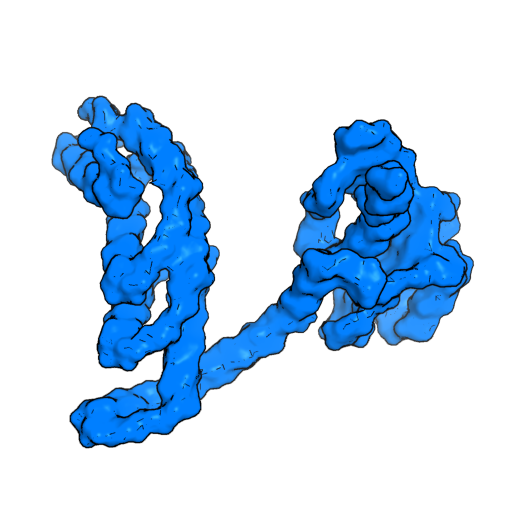A . MET A 1 93 ? -11.922 14.851 33.076 1.00 90.31 93 MET A CA 1
ATOM 768 C C . MET A 1 93 ? -10.760 15.461 33.861 1.00 90.31 93 MET A C 1
ATOM 770 O O . MET A 1 93 ? -9.871 16.079 33.282 1.00 90.31 93 MET A O 1
ATOM 774 N N . ASP A 1 94 ? -10.784 15.336 35.179 1.00 91.38 94 ASP A N 1
ATOM 775 C CA . ASP A 1 94 ? -9.680 15.737 36.042 1.00 91.38 94 ASP A CA 1
ATOM 776 C C . ASP A 1 94 ? -8.478 14.791 35.885 1.00 91.38 94 ASP A C 1
ATOM 778 O O . ASP A 1 94 ? -8.640 13.608 35.582 1.00 91.38 94 ASP A O 1
ATOM 782 N N . GLY A 1 95 ? -7.265 15.328 36.067 1.00 89.19 95 GLY A N 1
ATOM 783 C CA . GLY A 1 95 ? -6.014 14.598 35.830 1.00 89.19 95 GLY A CA 1
ATOM 784 C C . GLY A 1 95 ? -5.905 13.318 36.657 1.00 89.19 95 GLY A C 1
ATOM 785 O O . GLY A 1 95 ? -5.690 12.249 36.092 1.00 89.19 95 GLY A O 1
ATOM 786 N N . ASP A 1 96 ? -6.164 13.408 37.963 1.00 92.50 96 ASP A N 1
ATOM 787 C CA . ASP A 1 96 ? -6.093 12.269 38.890 1.00 92.50 96 ASP A CA 1
ATOM 788 C C . ASP A 1 96 ? -7.106 11.169 38.528 1.00 92.50 96 ASP A C 1
ATOM 790 O O . ASP A 1 96 ? -6.817 9.969 38.599 1.00 92.50 96 ASP A O 1
ATOM 794 N N . ARG A 1 97 ? -8.309 11.563 38.088 1.00 94.50 97 ARG A N 1
ATOM 795 C CA . ARG A 1 97 ? -9.344 10.630 37.629 1.00 94.50 97 ARG A CA 1
ATOM 796 C C . ARG A 1 97 ? -8.973 9.962 36.314 1.00 94.50 97 ARG A C 1
ATOM 798 O O . ARG A 1 97 ? -9.234 8.768 36.166 1.00 94.50 97 ARG A O 1
ATOM 805 N N . PHE A 1 98 ? -8.377 10.703 35.381 1.00 94.31 98 PHE A N 1
ATOM 806 C CA . PHE A 1 98 ? -7.869 10.141 34.133 1.00 94.31 98 PHE A CA 1
ATOM 807 C C . PHE A 1 98 ? -6.736 9.146 34.394 1.00 94.31 98 PHE A C 1
ATOM 809 O O . PHE A 1 98 ? -6.772 8.038 33.863 1.00 94.31 98 PHE A O 1
ATOM 816 N N . GLU A 1 99 ? -5.778 9.500 35.251 1.00 95.12 99 GLU A N 1
ATOM 817 C CA . GLU A 1 99 ? -4.665 8.623 35.623 1.00 95.12 99 GLU A CA 1
ATOM 818 C C . GLU A 1 99 ? -5.164 7.335 36.292 1.00 95.12 99 GLU A C 1
ATOM 820 O O . GLU A 1 99 ? -4.762 6.237 35.905 1.00 95.12 99 GLU A O 1
ATOM 825 N N . SER A 1 100 ? -6.117 7.453 37.221 1.00 96.38 100 SER A N 1
ATOM 826 C CA . SER A 1 100 ? -6.750 6.297 37.868 1.00 96.38 100 SER A CA 1
ATOM 827 C C . SER A 1 100 ? -7.446 5.385 36.850 1.00 96.38 100 SER A C 1
ATOM 829 O O . SER A 1 100 ? -7.231 4.174 36.845 1.00 96.38 100 SER A O 1
ATOM 831 N N . MET A 1 101 ? -8.236 5.969 35.941 1.00 96.31 101 MET A N 1
ATOM 832 C CA . MET A 1 101 ? -8.909 5.235 34.866 1.00 96.31 101 MET A CA 1
ATOM 833 C C . MET A 1 101 ? -7.914 4.522 33.951 1.00 96.31 101 MET A C 1
ATOM 835 O O . MET A 1 101 ? -8.112 3.352 33.630 1.00 96.31 101 MET A O 1
ATOM 839 N N . TYR A 1 102 ? -6.832 5.200 33.568 1.00 96.81 102 TYR A N 1
ATOM 840 C CA . TYR A 1 102 ? -5.780 4.629 32.736 1.00 96.81 102 TYR A CA 1
ATOM 841 C C . TYR A 1 102 ? -5.108 3.424 33.410 1.00 96.81 102 TYR A C 1
ATOM 843 O O . TYR A 1 102 ? -4.971 2.374 32.777 1.00 96.81 102 TYR A O 1
ATOM 851 N N . ILE A 1 103 ? -4.731 3.542 34.689 1.00 97.06 103 ILE A N 1
ATOM 852 C CA . ILE A 1 103 ? -4.106 2.451 35.452 1.00 97.06 103 ILE A CA 1
ATOM 853 C C . ILE A 1 103 ? -5.044 1.240 35.524 1.00 97.06 103 ILE A C 1
ATOM 855 O O . ILE A 1 103 ? -4.625 0.125 35.209 1.00 97.06 103 ILE A O 1
ATOM 859 N N . GLU A 1 104 ? -6.318 1.456 35.860 1.00 97.62 104 GLU A N 1
ATOM 860 C CA . GLU A 1 104 ? -7.306 0.377 35.939 1.00 97.62 104 GLU A CA 1
ATOM 861 C C . GLU A 1 104 ? -7.567 -0.283 34.579 1.00 97.62 104 GLU A C 1
ATOM 863 O O . GLU A 1 104 ? -7.604 -1.512 34.489 1.00 97.62 104 GLU A O 1
ATOM 868 N N . MET A 1 105 ? -7.691 0.508 33.507 1.00 96.38 105 MET A N 1
ATOM 869 C CA . MET A 1 105 ? -7.856 -0.009 32.144 1.00 96.38 105 MET A CA 1
ATOM 870 C C . MET A 1 105 ? -6.656 -0.854 31.714 1.00 96.38 105 MET A C 1
ATOM 872 O O . MET A 1 105 ? -6.836 -1.948 31.175 1.00 96.38 105 MET A O 1
ATOM 876 N N . ARG A 1 106 ? -5.433 -0.378 31.975 1.00 96.62 106 ARG A N 1
ATOM 877 C CA . ARG A 1 106 ? -4.193 -1.099 31.661 1.00 96.62 106 ARG A CA 1
ATOM 878 C C . ARG A 1 106 ? -4.134 -2.439 32.389 1.00 96.62 106 ARG A C 1
ATOM 880 O O . ARG A 1 106 ? -3.785 -3.455 31.786 1.00 96.62 106 ARG A O 1
ATOM 887 N N . ASP A 1 107 ? -4.453 -2.449 33.678 1.00 96.62 107 ASP A N 1
ATOM 888 C CA . ASP A 1 107 ? -4.360 -3.654 34.497 1.00 96.62 107 ASP A CA 1
ATOM 889 C C . ASP A 1 107 ? -5.459 -4.665 34.117 1.00 96.62 107 ASP A C 1
ATOM 891 O O . ASP A 1 107 ? -5.169 -5.855 33.961 1.00 96.62 107 ASP A O 1
ATOM 895 N N . ALA A 1 108 ? -6.681 -4.202 33.830 1.00 96.19 108 ALA A N 1
ATOM 896 C CA . ALA A 1 108 ? -7.756 -5.042 33.295 1.00 96.19 108 ALA A CA 1
ATOM 897 C C . ALA A 1 108 ? -7.417 -5.620 31.907 1.00 96.19 108 ALA A C 1
ATOM 899 O O . ALA A 1 108 ? -7.686 -6.799 31.648 1.00 96.19 108 ALA A O 1
ATOM 900 N N . PHE A 1 109 ? -6.779 -4.832 31.032 1.00 95.25 109 PHE A N 1
ATOM 901 C CA . PHE A 1 109 ? -6.329 -5.287 29.714 1.00 95.25 109 PHE A CA 1
ATOM 902 C C . PHE A 1 109 ? -5.278 -6.393 29.822 1.00 95.25 109 PHE A C 1
ATOM 904 O O . PHE A 1 109 ? -5.396 -7.422 29.159 1.00 95.25 109 PHE A O 1
ATOM 911 N N . ARG A 1 110 ? -4.283 -6.231 30.706 1.00 93.81 110 ARG A N 1
ATOM 912 C CA . ARG A 1 110 ? -3.238 -7.246 30.949 1.00 93.81 110 ARG A CA 1
ATOM 913 C C . ARG A 1 110 ? -3.806 -8.589 31.407 1.00 93.81 110 ARG A C 1
ATOM 915 O O . ARG A 1 110 ? -3.208 -9.626 31.137 1.00 93.81 110 ARG A O 1
ATOM 922 N N . LEU A 1 111 ? -4.956 -8.569 32.076 1.00 94.38 111 LEU A N 1
ATOM 923 C CA . LEU A 1 111 ? -5.673 -9.758 32.533 1.00 94.38 111 LEU A CA 1
ATOM 924 C C . LEU A 1 111 ? -6.737 -10.251 31.530 1.00 94.38 111 LEU A C 1
ATOM 926 O O . LEU A 1 111 ? -7.468 -11.189 31.845 1.00 94.38 111 LEU A O 1
ATOM 930 N N . ASN A 1 112 ? -6.841 -9.642 30.340 1.00 91.62 112 ASN A N 1
ATOM 931 C CA . ASN A 1 112 ? -7.872 -9.900 29.323 1.00 91.62 112 ASN A CA 1
ATOM 932 C C . ASN A 1 112 ? -9.318 -9.826 29.869 1.00 91.62 112 ASN A C 1
ATOM 934 O O . ASN A 1 112 ? -10.208 -10.553 29.420 1.00 91.62 112 ASN A O 1
ATOM 938 N N . GLN A 1 113 ? -9.584 -8.946 30.838 1.00 93.56 113 GLN A N 1
ATOM 939 C CA . GLN A 1 113 ? -10.898 -8.827 31.475 1.00 93.56 113 GLN A CA 1
ATOM 940 C C . GLN A 1 113 ? -11.794 -7.821 30.740 1.00 93.56 113 GLN A C 1
ATOM 942 O O . GLN A 1 113 ? -11.944 -6.671 31.152 1.00 93.56 113 GLN A O 1
ATOM 947 N N . VAL A 1 114 ? -12.412 -8.263 29.641 1.00 92.31 114 VAL A N 1
ATOM 948 C CA . VAL A 1 114 ? -13.268 -7.410 28.793 1.00 92.31 114 VAL A CA 1
ATOM 949 C C . VAL A 1 114 ? -14.425 -6.780 29.568 1.00 92.31 114 VAL A C 1
ATOM 951 O O . VAL A 1 114 ? -14.636 -5.574 29.456 1.00 92.31 114 VAL A O 1
ATOM 954 N N . SER A 1 115 ? -15.135 -7.555 30.392 1.00 93.81 115 SER A N 1
ATOM 955 C CA . SER A 1 115 ? -16.249 -7.035 31.197 1.00 93.81 115 SER A CA 1
ATOM 956 C C . SER A 1 115 ? -15.788 -5.918 32.135 1.00 93.81 115 SER A C 1
ATOM 958 O O . SER A 1 115 ? -16.372 -4.836 32.126 1.00 93.81 115 SER A O 1
ATOM 960 N N . THR A 1 116 ? -14.673 -6.128 32.843 1.00 96.19 116 THR A N 1
ATOM 961 C CA . THR A 1 116 ? -14.068 -5.123 33.726 1.00 96.19 116 THR A CA 1
ATOM 962 C C . THR A 1 116 ? -13.708 -3.851 32.959 1.00 96.19 116 THR A C 1
ATOM 964 O O . THR A 1 116 ? -14.048 -2.760 33.402 1.00 96.19 116 THR A O 1
ATOM 967 N N . MET A 1 117 ? -13.101 -3.963 31.771 1.00 95.12 117 MET A N 1
ATOM 968 C CA . MET A 1 117 ? -12.808 -2.794 30.927 1.00 95.12 117 MET A CA 1
ATOM 969 C C . MET A 1 117 ? -14.082 -2.029 30.546 1.00 95.12 117 MET A C 1
ATOM 971 O O . MET A 1 117 ? -14.122 -0.806 30.655 1.00 95.12 117 MET A O 1
ATOM 975 N N . THR A 1 118 ? -15.153 -2.727 30.156 1.00 92.69 118 THR A N 1
ATOM 976 C CA . THR A 1 118 ? -16.424 -2.064 29.814 1.00 92.69 118 THR A CA 1
ATOM 977 C C . THR A 1 118 ? -17.095 -1.391 31.014 1.00 92.69 118 THR A C 1
ATOM 979 O O . THR A 1 118 ? -17.689 -0.322 30.859 1.00 92.69 118 THR A O 1
ATOM 982 N N . GLU A 1 119 ? -16.972 -1.971 32.211 1.00 94.62 119 GLU A N 1
ATOM 983 C CA . GLU A 1 119 ? -17.456 -1.382 33.464 1.00 94.62 119 GLU A CA 1
ATOM 984 C C . GLU A 1 119 ? -16.647 -0.142 33.855 1.00 94.62 119 GLU A C 1
ATOM 986 O O . GLU A 1 119 ? -17.234 0.885 34.202 1.00 94.62 119 GLU A O 1
ATOM 991 N N . ILE A 1 120 ? -15.315 -0.206 33.741 1.00 95.88 120 ILE A N 1
ATOM 992 C CA . ILE A 1 120 ? -14.418 0.935 33.962 1.00 95.88 120 ILE A CA 1
ATOM 993 C C . ILE A 1 120 ? -14.804 2.070 33.014 1.00 95.88 120 ILE A C 1
ATOM 995 O O . ILE A 1 120 ? -15.075 3.179 33.476 1.00 95.88 120 ILE A O 1
ATOM 999 N N . MET A 1 121 ? -14.913 1.797 31.709 1.00 93.81 121 MET A N 1
ATOM 1000 C CA . MET A 1 121 ? -15.327 2.802 30.728 1.00 93.81 121 MET A CA 1
ATOM 1001 C C . MET A 1 121 ? -16.648 3.456 31.154 1.00 93.81 121 MET A C 1
ATOM 1003 O O . MET A 1 121 ? -16.689 4.670 31.364 1.00 93.81 121 MET A O 1
ATOM 1007 N N . GLN A 1 122 ? -17.683 2.647 31.414 1.00 92.75 122 GLN A N 1
ATOM 1008 C CA . GLN A 1 122 ? -18.995 3.134 31.844 1.00 92.75 122 GLN A CA 1
ATOM 1009 C C . GLN A 1 122 ? -18.924 4.007 33.107 1.00 92.75 122 GLN A C 1
ATOM 1011 O O . GLN A 1 122 ? -19.627 5.012 33.204 1.00 92.75 122 GLN A O 1
ATOM 1016 N N . ARG A 1 123 ? -18.078 3.648 34.077 1.00 94.31 123 ARG A N 1
ATOM 1017 C CA . ARG A 1 123 ? -17.910 4.392 35.332 1.00 94.31 123 ARG A CA 1
ATOM 1018 C C . ARG A 1 123 ? -17.240 5.754 35.126 1.00 94.31 123 ARG A C 1
ATOM 1020 O O . ARG A 1 123 ? -17.596 6.719 35.805 1.00 94.31 123 ARG A O 1
ATOM 1027 N N . TYR A 1 124 ? -16.266 5.849 34.221 1.00 93.62 124 TYR A N 1
ATOM 1028 C CA . TYR A 1 124 ? -15.497 7.081 34.016 1.00 93.62 124 TYR A CA 1
ATOM 1029 C C . TYR A 1 124 ? -16.099 8.026 32.975 1.00 93.62 124 TYR A C 1
ATOM 1031 O O . TYR A 1 124 ? -16.082 9.235 33.205 1.00 93.62 124 TYR A O 1
ATOM 1039 N N . PHE A 1 125 ? -16.649 7.504 31.879 1.00 90.38 125 PHE A N 1
ATOM 1040 C CA . PHE A 1 125 ? -17.163 8.307 30.762 1.00 90.38 125 PHE A CA 1
ATOM 1041 C C . PHE A 1 125 ? -18.701 8.370 30.705 1.00 90.38 125 PHE A C 1
ATOM 1043 O O . PHE A 1 125 ? -19.261 9.271 30.075 1.00 90.38 125 PHE A O 1
ATOM 1050 N N . GLY A 1 126 ? -19.400 7.463 31.395 1.00 86.38 126 GLY A N 1
ATOM 1051 C CA . GLY A 1 126 ? -20.861 7.393 31.401 1.00 86.38 126 GLY A CA 1
ATOM 1052 C C . GLY A 1 126 ? -21.436 6.756 30.133 1.00 86.38 126 GLY A C 1
ATOM 1053 O O . GLY A 1 126 ? -20.854 5.844 29.552 1.00 86.38 126 GLY A O 1
ATOM 1054 N N . ASP A 1 127 ? -22.602 7.237 29.699 1.00 78.12 127 ASP A N 1
ATOM 1055 C CA . ASP A 1 127 ? -23.393 6.598 28.634 1.00 78.12 127 ASP A CA 1
ATOM 1056 C C . ASP A 1 127 ? -22.974 6.969 27.201 1.00 78.12 127 ASP A C 1
ATOM 1058 O O . ASP A 1 127 ? -23.534 6.435 26.241 1.00 78.12 127 ASP A O 1
ATOM 1062 N N . HIS A 1 128 ? -21.999 7.867 27.020 1.00 79.06 128 HIS A N 1
ATOM 1063 C CA . HIS A 1 128 ? -21.562 8.324 25.696 1.00 79.06 128 HIS A CA 1
ATOM 1064 C C . HIS A 1 128 ? -20.691 7.268 25.012 1.00 79.06 128 HIS A C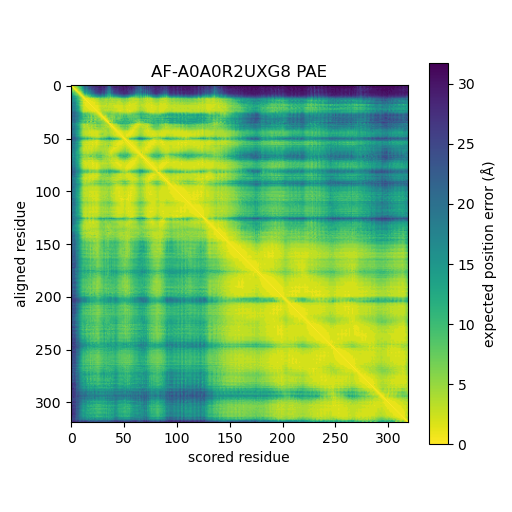 1
ATOM 1066 O O . HIS A 1 128 ? -19.462 7.348 25.004 1.00 79.06 128 HIS A O 1
ATOM 1072 N N . ARG A 1 129 ? -21.356 6.261 24.447 1.00 86.94 129 ARG A N 1
ATOM 1073 C CA . ARG A 1 129 ? -20.747 5.152 23.717 1.00 86.94 129 ARG A CA 1
ATOM 1074 C C . ARG A 1 129 ? -20.750 5.417 22.219 1.00 86.94 129 ARG A C 1
ATOM 1076 O O . ARG A 1 129 ? -21.697 5.987 21.685 1.00 86.94 129 ARG A O 1
ATOM 1083 N N . PHE A 1 130 ? -19.711 4.941 21.555 1.00 89.25 130 PHE A N 1
ATOM 1084 C CA . PHE A 1 130 ? -19.658 4.819 20.110 1.00 89.25 130 PHE A CA 1
ATOM 1085 C C . PHE A 1 130 ? -19.178 3.426 19.717 1.00 89.25 130 PHE A C 1
ATOM 1087 O O . PHE A 1 130 ? -18.524 2.712 20.482 1.00 89.25 130 PHE A O 1
ATOM 1094 N N . SER A 1 1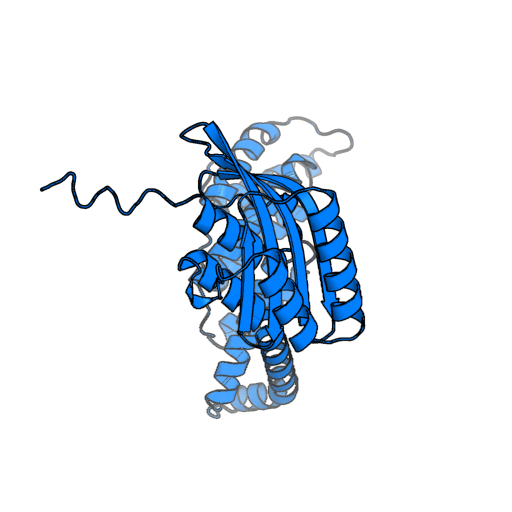31 ? -19.510 3.058 18.494 1.00 89.19 131 SER A N 1
ATOM 1095 C CA . SER A 1 131 ? -19.140 1.814 17.846 1.00 89.19 131 SER A CA 1
ATOM 1096 C C . SER A 1 131 ? -18.603 2.092 16.447 1.00 89.19 131 SER A C 1
ATOM 1098 O O . SER A 1 131 ? -18.570 3.236 15.985 1.00 89.19 131 SER A O 1
ATOM 1100 N N . ILE A 1 132 ? -18.221 1.033 15.732 1.00 85.12 132 ILE A N 1
ATOM 1101 C CA . ILE A 1 132 ? -17.869 1.161 14.317 1.00 85.12 132 ILE A CA 1
ATOM 1102 C C . ILE A 1 132 ? -19.021 1.767 13.500 1.00 85.12 132 ILE A C 1
ATOM 1104 O O . ILE A 1 132 ? -18.764 2.458 12.516 1.00 85.12 132 ILE A O 1
ATOM 1108 N N . GLU A 1 133 ? -20.279 1.556 13.909 1.00 86.19 133 GLU A N 1
ATOM 1109 C CA . GLU A 1 133 ? -21.446 2.030 13.166 1.00 86.19 133 GLU A CA 1
ATOM 1110 C C . GLU A 1 133 ? -21.588 3.549 13.165 1.00 86.19 133 GLU A C 1
ATOM 1112 O O . GLU A 1 133 ? -22.040 4.115 12.164 1.00 86.19 133 GLU A O 1
ATOM 1117 N N . ASP A 1 134 ? -21.112 4.191 14.229 1.00 86.75 134 ASP A N 1
ATOM 1118 C CA . ASP A 1 134 ? -21.157 5.638 14.431 1.00 86.75 134 ASP A CA 1
ATOM 1119 C C . ASP A 1 134 ? -20.073 6.374 13.631 1.00 86.75 134 ASP A C 1
ATOM 1121 O O . ASP A 1 134 ? -20.102 7.600 13.496 1.00 86.75 134 ASP A O 1
ATOM 1125 N N . LEU A 1 135 ? -19.125 5.633 13.047 1.00 82.94 135 LEU A N 1
ATOM 1126 C CA . LEU A 1 135 ? -18.095 6.208 12.201 1.00 82.94 135 LEU A CA 1
ATOM 1127 C C . LEU A 1 135 ? -18.682 6.666 10.853 1.00 82.94 135 LEU A C 1
ATOM 1129 O O . LEU A 1 135 ? -19.308 5.893 10.123 1.00 82.94 135 LEU A O 1
ATOM 1133 N N . PHE A 1 136 ? -18.379 7.904 10.448 1.00 83.06 136 PHE A N 1
ATOM 1134 C CA . PHE A 1 136 ? -18.431 8.354 9.060 1.00 83.06 136 PHE A CA 1
ATOM 1135 C C . PHE A 1 136 ? -17.882 7.321 8.085 1.00 83.06 136 PHE A C 1
ATOM 1137 O O . PHE A 1 136 ? -16.885 6.639 8.331 1.00 83.06 136 PHE A O 1
ATOM 1144 N N . ARG A 1 137 ? -18.522 7.301 6.918 1.00 81.75 137 ARG A N 1
ATOM 1145 C CA . ARG A 1 137 ? -18.330 6.315 5.858 1.00 81.75 137 ARG A CA 1
ATOM 1146 C C . ARG A 1 137 ? -16.866 6.065 5.500 1.00 81.75 137 ARG A C 1
ATOM 1148 O O . ARG A 1 137 ? -16.476 4.909 5.386 1.00 81.75 137 ARG A O 1
ATOM 1155 N N . ASP A 1 138 ? -16.066 7.117 5.354 1.00 79.12 138 ASP A N 1
ATOM 1156 C CA . ASP A 1 138 ? -14.664 6.973 4.952 1.00 79.12 138 ASP A CA 1
ATOM 1157 C C . ASP A 1 138 ? -13.812 6.354 6.066 1.00 79.12 138 ASP A C 1
ATOM 1159 O O . ASP A 1 138 ? -12.975 5.499 5.796 1.00 79.12 138 ASP A O 1
ATOM 1163 N N . GLN A 1 139 ? -14.070 6.714 7.327 1.00 79.00 139 GLN A N 1
ATOM 1164 C CA . GLN A 1 139 ? -13.361 6.145 8.479 1.00 79.00 139 GLN A CA 1
ATOM 1165 C C . GLN A 1 139 ? -13.798 4.706 8.745 1.00 79.00 139 GLN A C 1
ATOM 1167 O O . GLN A 1 139 ? -12.956 3.837 8.951 1.00 79.00 139 GLN A O 1
ATOM 1172 N N . LYS A 1 140 ? -15.103 4.429 8.636 1.00 85.25 140 LYS A N 1
ATOM 1173 C CA . LYS A 1 140 ? -15.648 3.069 8.666 1.00 85.25 140 LYS A CA 1
ATOM 1174 C C . LYS A 1 140 ? -14.981 2.196 7.599 1.00 85.25 140 LYS A C 1
ATOM 1176 O O . LYS A 1 140 ? -14.528 1.102 7.907 1.00 85.25 140 LYS A O 1
ATOM 1181 N N . ARG A 1 141 ? -14.856 2.696 6.361 1.00 84.06 141 ARG A N 1
ATOM 1182 C CA . ARG A 1 141 ? -14.175 1.986 5.267 1.00 84.06 141 ARG A CA 1
ATOM 1183 C C . ARG A 1 141 ? -12.711 1.693 5.597 1.00 84.06 141 ARG A C 1
ATOM 1185 O O . ARG A 1 141 ? -12.299 0.556 5.406 1.00 84.06 141 ARG A O 1
ATOM 1192 N N . LYS A 1 142 ? -11.958 2.676 6.102 1.00 80.31 142 LYS A N 1
ATOM 1193 C CA . LYS A 1 142 ? -10.554 2.483 6.500 1.00 80.31 142 LYS A CA 1
ATOM 1194 C C . LYS A 1 142 ? -10.406 1.411 7.577 1.00 80.31 142 LYS A C 1
ATOM 1196 O O . LYS A 1 142 ? -9.620 0.490 7.405 1.00 80.31 142 LYS A O 1
ATOM 1201 N N . VAL A 1 143 ? -11.199 1.497 8.647 1.00 79.62 143 VAL A N 1
ATOM 1202 C CA . VAL A 1 143 ? -11.182 0.507 9.734 1.00 79.62 143 VAL A CA 1
ATOM 1203 C C . VAL A 1 143 ? -11.492 -0.889 9.203 1.00 79.62 143 VAL A C 1
ATOM 1205 O O . VAL A 1 143 ? -10.736 -1.816 9.463 1.00 79.62 143 VAL A O 1
ATOM 1208 N N . LEU A 1 144 ? -12.542 -1.044 8.394 1.00 83.44 144 LEU A N 1
ATOM 1209 C CA . LEU A 1 144 ? -12.873 -2.336 7.787 1.00 83.44 144 LEU A CA 1
ATOM 1210 C C . LEU A 1 144 ? -11.765 -2.863 6.864 1.00 83.44 144 LEU A C 1
ATOM 1212 O O . LEU A 1 144 ? -11.542 -4.066 6.828 1.00 83.44 144 LEU A O 1
ATOM 1216 N N . GLN A 1 145 ? -11.061 -1.994 6.134 1.00 83.00 145 GLN A N 1
ATOM 1217 C CA . GLN A 1 145 ? -9.919 -2.399 5.308 1.00 83.00 145 GLN A CA 1
ATOM 1218 C C . GLN A 1 145 ? -8.759 -2.929 6.158 1.00 83.00 145 GLN A C 1
ATOM 1220 O O . GLN A 1 145 ? -8.281 -4.021 5.871 1.00 83.00 145 GLN A O 1
ATOM 1225 N N . MET A 1 146 ? -8.384 -2.222 7.229 1.00 78.62 146 MET A N 1
ATOM 1226 C CA . MET A 1 146 ? -7.331 -2.664 8.158 1.00 78.62 146 MET A CA 1
ATOM 1227 C C . MET A 1 146 ? -7.689 -3.997 8.833 1.00 78.62 146 MET A C 1
ATOM 1229 O O . MET A 1 146 ? -6.844 -4.866 9.013 1.00 78.62 146 MET A O 1
ATOM 1233 N N . LEU A 1 147 ? -8.968 -4.202 9.162 1.00 79.62 147 LEU A N 1
ATOM 1234 C CA . LEU A 1 147 ? -9.446 -5.458 9.746 1.00 79.62 147 LEU A CA 1
ATOM 1235 C C . LEU A 1 147 ? -9.352 -6.649 8.780 1.00 79.62 147 LEU A C 1
ATOM 1237 O O . LEU A 1 147 ? -9.138 -7.773 9.226 1.00 79.62 147 LEU A O 1
ATOM 1241 N N . MET A 1 148 ? -9.509 -6.411 7.475 1.00 84.06 148 MET A N 1
ATOM 1242 C CA . MET A 1 148 ? -9.427 -7.451 6.442 1.00 84.06 148 MET A CA 1
ATOM 1243 C C . MET A 1 148 ? -7.998 -7.741 5.983 1.00 84.06 148 MET A C 1
ATOM 1245 O O . MET A 1 148 ? -7.786 -8.744 5.308 1.00 84.06 148 MET A O 1
ATOM 1249 N N . GLU A 1 149 ? -7.031 -6.883 6.301 1.00 83.06 149 GLU A N 1
ATOM 1250 C CA . GLU A 1 149 ? -5.670 -6.951 5.761 1.00 83.06 149 GLU A CA 1
ATOM 1251 C C . GLU A 1 149 ? -5.018 -8.315 6.015 1.00 83.06 149 GLU A C 1
ATOM 1253 O O . GLU A 1 149 ? -4.599 -8.987 5.075 1.00 83.06 149 GLU A O 1
ATOM 1258 N N . LYS A 1 150 ? -5.092 -8.810 7.255 1.00 78.62 150 LYS A N 1
ATOM 1259 C CA . LYS A 1 150 ? -4.578 -10.137 7.621 1.00 78.62 150 LYS A CA 1
ATOM 1260 C C . LYS A 1 150 ? -5.274 -11.285 6.880 1.00 78.62 150 LYS A C 1
ATOM 1262 O O . LYS A 1 150 ? -4.628 -12.251 6.479 1.00 78.62 150 LYS A O 1
ATOM 1267 N N . ASP A 1 151 ? -6.592 -11.208 6.706 1.00 84.94 151 ASP A N 1
ATOM 1268 C CA . ASP A 1 151 ? -7.343 -12.243 5.984 1.00 84.94 151 ASP A CA 1
ATOM 1269 C C . ASP A 1 151 ? -6.999 -12.231 4.486 1.00 84.94 151 ASP A C 1
ATOM 1271 O O . ASP A 1 151 ? -6.908 -13.289 3.857 1.00 84.94 151 ASP A O 1
ATOM 1275 N N . LEU A 1 152 ? -6.757 -11.045 3.916 1.00 88.38 152 LEU A N 1
ATOM 1276 C CA . LEU A 1 152 ? -6.289 -10.882 2.542 1.00 88.38 152 LEU A CA 1
ATOM 1277 C C . LEU A 1 152 ? -4.877 -11.445 2.362 1.00 88.38 152 LEU A C 1
ATOM 1279 O O . LEU A 1 152 ? -4.654 -12.175 1.396 1.00 88.38 152 LEU A O 1
ATOM 1283 N N . GLU A 1 153 ? -3.955 -11.192 3.291 1.00 86.56 153 GLU A N 1
ATOM 1284 C CA . GLU A 1 153 ? -2.610 -11.784 3.280 1.00 86.56 153 GLU A CA 1
ATOM 1285 C C . GLU A 1 153 ? -2.664 -13.319 3.309 1.00 86.56 153 GLU A C 1
ATOM 1287 O O . GLU A 1 153 ? -2.041 -13.991 2.481 1.00 86.56 153 GLU A O 1
ATOM 1292 N N . LEU A 1 154 ? -3.466 -13.900 4.209 1.00 89.31 154 LEU A N 1
ATOM 1293 C CA . LEU A 1 154 ? -3.646 -15.355 4.293 1.00 89.31 154 LEU A CA 1
ATOM 1294 C C . LEU A 1 154 ? -4.251 -15.939 3.008 1.00 89.31 154 LEU A C 1
ATOM 1296 O O . LEU A 1 154 ? -3.836 -17.011 2.547 1.00 89.31 154 LEU A O 1
ATOM 1300 N N . ALA A 1 155 ? -5.210 -15.236 2.401 1.00 92.75 155 ALA A N 1
ATOM 1301 C CA . ALA A 1 155 ? -5.785 -15.628 1.120 1.00 92.75 155 ALA A CA 1
ATOM 1302 C C . ALA A 1 155 ? -4.746 -15.569 -0.013 1.00 92.75 155 ALA A C 1
ATOM 1304 O O . ALA A 1 155 ? -4.673 -16.504 -0.814 1.00 92.75 155 ALA A O 1
ATOM 1305 N N . GLN A 1 156 ? -3.912 -14.526 -0.060 1.00 92.12 156 GLN A N 1
ATOM 1306 C CA . GLN A 1 156 ? -2.835 -14.386 -1.046 1.00 92.12 156 GLN A CA 1
ATOM 1307 C C . GLN A 1 156 ? -1.807 -15.517 -0.929 1.00 92.12 156 GLN A C 1
ATOM 1309 O O . GLN A 1 156 ? -1.456 -16.121 -1.945 1.00 92.12 156 GLN A O 1
ATOM 1314 N N . LEU A 1 157 ? -1.380 -15.864 0.291 1.00 93.44 157 LEU A N 1
ATOM 1315 C CA . LEU A 1 157 ? -0.473 -16.991 0.538 1.00 93.44 157 LEU A CA 1
ATOM 1316 C C . LEU A 1 157 ? -1.075 -18.315 0.053 1.00 93.44 157 LEU A C 1
ATOM 1318 O O . LEU A 1 157 ? -0.431 -19.062 -0.684 1.00 93.44 157 LEU A O 1
ATOM 1322 N N . SER A 1 158 ? -2.342 -18.564 0.391 1.00 95.94 158 SER A N 1
ATOM 1323 C CA . SER A 1 158 ? -3.065 -19.764 -0.049 1.00 95.94 158 SER A CA 1
ATOM 1324 C C . SER A 1 158 ? -3.191 -19.824 -1.575 1.00 95.94 158 SER A C 1
ATOM 1326 O O . SER A 1 158 ? -3.042 -20.880 -2.192 1.00 95.94 158 SER A O 1
ATOM 1328 N N . TYR A 1 159 ? -3.454 -18.682 -2.214 1.00 96.25 159 TYR A N 1
ATOM 1329 C CA . TYR A 1 159 ? -3.531 -18.598 -3.667 1.00 96.25 159 TYR A CA 1
ATOM 1330 C C . TYR A 1 159 ? -2.187 -18.861 -4.330 1.00 96.25 159 TYR A C 1
ATOM 1332 O O . TYR A 1 159 ? -2.158 -19.582 -5.329 1.00 96.25 159 TYR A O 1
ATOM 1340 N N . LYS A 1 160 ? -1.103 -18.328 -3.768 1.00 95.56 160 LYS A N 1
ATOM 1341 C CA . LYS A 1 160 ? 0.256 -18.560 -4.249 1.00 95.56 160 LYS A CA 1
ATOM 1342 C C . LYS A 1 160 ? 0.644 -20.035 -4.150 1.00 95.56 160 LYS A C 1
ATOM 1344 O O . LYS A 1 160 ? 1.123 -20.589 -5.133 1.00 95.56 160 LYS A O 1
ATOM 1349 N N . GLU A 1 161 ? 0.339 -20.699 -3.035 1.00 96.88 161 GLU A N 1
ATOM 1350 C CA . GLU A 1 161 ? 0.603 -22.135 -2.866 1.00 96.88 161 GLU A CA 1
ATOM 1351 C C . GLU A 1 161 ? -0.110 -22.980 -3.939 1.00 96.88 161 GLU A C 1
ATOM 1353 O O . GLU A 1 161 ? 0.476 -23.885 -4.542 1.00 96.88 161 GLU A O 1
ATOM 1358 N N . ILE A 1 162 ? -1.379 -22.664 -4.222 1.00 96.69 162 ILE A N 1
ATOM 1359 C CA . ILE A 1 162 ? -2.147 -23.341 -5.275 1.00 96.69 162 ILE A CA 1
ATOM 1360 C C . ILE A 1 162 ? -1.532 -23.079 -6.654 1.00 96.69 162 ILE A C 1
ATOM 1362 O O . ILE A 1 162 ? -1.416 -24.019 -7.449 1.00 96.69 162 ILE A O 1
ATOM 1366 N N . TYR A 1 163 ? -1.143 -21.835 -6.940 1.00 96.00 163 TYR A N 1
ATOM 1367 C CA . TYR A 1 163 ? -0.497 -21.453 -8.194 1.00 96.00 163 TYR A CA 1
ATOM 1368 C C . TYR A 1 163 ? 0.807 -22.232 -8.399 1.00 96.00 163 TYR A C 1
ATOM 1370 O O . TYR A 1 163 ? 0.922 -22.951 -9.392 1.00 96.00 163 TYR A O 1
ATOM 1378 N N . ASP A 1 164 ? 1.724 -22.187 -7.430 1.00 95.50 164 ASP A N 1
ATOM 1379 C CA . ASP A 1 164 ? 3.043 -22.823 -7.522 1.00 95.50 164 ASP A CA 1
ATOM 1380 C C . ASP A 1 164 ? 2.915 -24.345 -7.709 1.00 95.50 164 ASP A C 1
ATOM 1382 O O . ASP A 1 164 ? 3.543 -24.928 -8.594 1.00 95.50 164 ASP A O 1
ATOM 1386 N N . ARG A 1 165 ? 2.021 -24.999 -6.953 1.00 96.31 165 ARG A N 1
ATOM 1387 C CA . ARG A 1 165 ? 1.794 -26.451 -7.063 1.00 96.31 165 ARG A CA 1
ATOM 1388 C C . ARG A 1 165 ? 1.159 -26.863 -8.393 1.00 96.31 165 ARG A C 1
ATOM 1390 O O . ARG A 1 165 ? 1.385 -27.977 -8.865 1.00 96.31 165 ARG A O 1
ATOM 1397 N N . SER A 1 166 ? 0.295 -26.023 -8.962 1.00 93.81 166 SER A N 1
ATOM 1398 C CA . SER A 1 166 ? -0.478 -26.370 -10.164 1.00 93.81 166 SER A CA 1
ATOM 1399 C C . SER A 1 166 ? 0.154 -25.893 -11.472 1.00 93.81 166 SER A C 1
ATOM 1401 O O . SER A 1 166 ? -0.284 -26.333 -12.539 1.00 93.81 166 SER A O 1
ATOM 1403 N N . TYR A 1 167 ? 1.183 -25.046 -11.412 1.00 94.38 167 TYR A N 1
ATOM 1404 C CA . TYR A 1 167 ? 1.751 -24.362 -12.572 1.00 94.38 167 TYR A CA 1
ATOM 1405 C C . TYR A 1 167 ? 2.186 -25.313 -13.695 1.00 94.38 167 TYR A C 1
ATOM 1407 O O . TYR A 1 167 ? 1.754 -25.145 -14.839 1.00 94.38 167 TYR A O 1
ATOM 1415 N N . ASP A 1 168 ? 2.961 -26.357 -13.386 1.00 95.38 168 ASP A N 1
ATOM 1416 C CA . ASP A 1 168 ? 3.454 -27.307 -14.395 1.00 95.38 168 ASP A CA 1
ATOM 1417 C C . ASP A 1 168 ? 2.316 -28.054 -15.093 1.00 95.38 168 ASP A C 1
ATOM 1419 O O . ASP A 1 168 ? 2.316 -28.222 -16.318 1.00 95.38 168 ASP A O 1
ATOM 1423 N N . LEU A 1 169 ? 1.297 -28.451 -14.326 1.00 95.19 169 LEU A N 1
ATOM 1424 C CA . LEU A 1 169 ? 0.106 -29.096 -14.866 1.00 95.19 169 LEU A CA 1
ATOM 1425 C C . LEU A 1 169 ? -0.673 -28.130 -15.765 1.00 95.19 169 LEU A C 1
ATOM 1427 O O . LEU A 1 169 ? -1.030 -28.493 -16.886 1.00 95.19 169 LEU A O 1
ATOM 1431 N N . VAL A 1 170 ? -0.894 -26.891 -15.321 1.00 94.88 170 VAL A N 1
ATOM 1432 C CA . VAL A 1 170 ? -1.590 -25.855 -16.101 1.00 94.88 170 VAL A CA 1
ATOM 1433 C C . VAL A 1 170 ? -0.832 -25.543 -17.397 1.00 94.88 170 VAL A C 1
ATOM 1435 O O . VAL A 1 170 ? -1.440 -25.454 -18.470 1.00 94.88 170 VAL A O 1
ATOM 1438 N N . ASN A 1 171 ? 0.499 -25.467 -17.348 1.00 94.19 171 ASN A N 1
ATOM 1439 C CA . ASN A 1 171 ? 1.338 -25.294 -18.531 1.00 94.19 171 ASN A CA 1
ATOM 1440 C C . ASN A 1 171 ? 1.264 -26.507 -19.475 1.00 94.19 171 ASN A C 1
ATOM 1442 O O . ASN A 1 171 ? 1.158 -26.347 -20.700 1.00 94.19 171 ASN A O 1
ATOM 1446 N N . LYS A 1 172 ? 1.228 -27.730 -18.933 1.00 96.12 172 LYS A N 1
ATOM 1447 C CA . LYS A 1 172 ? 1.028 -28.943 -19.735 1.00 96.12 172 LYS A CA 1
ATOM 1448 C C . LYS A 1 172 ? -0.348 -28.969 -20.402 1.00 96.12 172 LYS A C 1
ATOM 1450 O O . LYS A 1 172 ? -0.445 -29.338 -21.574 1.00 96.12 172 LYS A O 1
ATOM 1455 N N . MET A 1 173 ? -1.396 -28.528 -19.708 1.00 95.00 173 MET A N 1
ATOM 1456 C CA . MET A 1 173 ? -2.740 -28.399 -20.279 1.00 95.00 173 MET A CA 1
ATOM 1457 C C . MET A 1 173 ? -2.753 -27.395 -21.436 1.00 95.00 173 MET A C 1
ATOM 1459 O O . MET A 1 173 ? -3.239 -27.730 -22.516 1.00 95.00 173 MET A O 1
ATOM 1463 N N . ARG A 1 174 ? -2.135 -26.215 -21.262 1.00 93.88 174 ARG A N 1
ATOM 1464 C CA . ARG A 1 174 ? -2.014 -25.195 -22.321 1.00 93.88 174 ARG A CA 1
ATOM 1465 C C . ARG A 1 174 ? -1.321 -25.741 -23.567 1.00 93.88 174 ARG A C 1
ATOM 1467 O O . ARG A 1 174 ? -1.853 -25.620 -24.668 1.00 93.88 174 ARG A O 1
ATOM 1474 N N . THR A 1 175 ? -0.144 -26.345 -23.398 1.00 95.31 175 THR A N 1
ATOM 1475 C CA . THR A 1 175 ? 0.647 -26.891 -24.519 1.00 95.31 175 THR A CA 1
ATOM 1476 C C . THR A 1 175 ? -0.063 -28.050 -25.217 1.00 95.31 175 THR A C 1
ATOM 1478 O O . THR A 1 175 ? 0.059 -28.203 -26.430 1.00 95.31 175 THR A O 1
ATOM 1481 N N . SER A 1 176 ? -0.882 -28.805 -24.481 1.00 96.50 176 SER A N 1
ATOM 1482 C CA . SER A 1 176 ? -1.715 -29.891 -25.013 1.00 96.50 176 SER A CA 1
ATOM 1483 C C . SER A 1 176 ? -3.072 -29.414 -25.558 1.00 96.50 176 SER A C 1
ATOM 1485 O O . SER A 1 176 ? -3.894 -30.244 -25.936 1.00 96.50 176 SER A O 1
ATOM 1487 N N . LYS A 1 177 ? -3.327 -28.095 -25.604 1.00 94.06 177 LYS A N 1
ATOM 1488 C CA . LYS A 1 177 ? -4.602 -27.480 -26.029 1.00 94.06 177 LYS A CA 1
ATOM 1489 C C . LYS A 1 177 ? -5.825 -27.968 -25.234 1.00 94.06 177 LYS A C 1
ATOM 1491 O O . LYS A 1 177 ? -6.941 -27.988 -25.748 1.00 94.06 177 LYS A O 1
ATOM 1496 N N . ILE A 1 178 ? -5.620 -28.336 -23.971 1.00 95.62 178 ILE A N 1
ATOM 1497 C CA . ILE A 1 178 ? -6.676 -28.734 -23.036 1.00 95.62 178 ILE A CA 1
ATOM 1498 C C . ILE A 1 178 ? -7.182 -27.488 -22.305 1.00 95.62 178 ILE A C 1
ATOM 1500 O O . ILE A 1 178 ? -6.399 -26.637 -21.876 1.00 95.62 178 ILE A O 1
ATOM 1504 N N . ALA A 1 179 ? -8.502 -27.380 -22.148 1.00 93.25 179 ALA A N 1
ATOM 1505 C CA . ALA A 1 179 ? -9.120 -26.271 -21.435 1.00 93.25 179 ALA A CA 1
ATOM 1506 C C . ALA A 1 179 ? -8.721 -26.273 -19.951 1.00 93.25 179 ALA A C 1
ATOM 1508 O O . ALA A 1 179 ? -8.938 -27.250 -19.236 1.00 93.25 179 ALA A O 1
ATOM 1509 N N . ILE A 1 180 ? -8.169 -25.155 -19.482 1.00 94.62 180 ILE A N 1
ATOM 1510 C CA . ILE A 1 180 ? -7.767 -24.979 -18.083 1.00 94.62 180 ILE A CA 1
ATOM 1511 C C . ILE A 1 180 ? -9.015 -24.702 -17.232 1.00 94.62 180 ILE A C 1
ATOM 1513 O O . ILE A 1 180 ? -9.829 -23.853 -17.617 1.00 94.62 180 ILE A O 1
ATOM 1517 N N . PRO A 1 181 ? -9.182 -25.369 -16.073 1.00 95.25 181 PRO A N 1
ATOM 1518 C CA . PRO A 1 181 ? -10.288 -25.104 -15.166 1.00 95.25 181 PRO A CA 1
ATOM 1519 C C . PRO A 1 181 ? -10.361 -23.623 -14.789 1.00 95.25 181 PRO A C 1
ATOM 1521 O O . PRO A 1 181 ? -9.359 -23.014 -14.411 1.00 95.25 181 PRO A O 1
ATOM 1524 N N . ARG A 1 182 ? -11.568 -23.043 -14.846 1.00 94.25 182 ARG A N 1
ATOM 1525 C CA . ARG A 1 182 ? -11.788 -21.608 -14.575 1.00 94.25 182 ARG A CA 1
ATOM 1526 C C . ARG A 1 182 ? -11.230 -21.167 -13.221 1.00 94.25 182 ARG A C 1
ATOM 1528 O O . ARG A 1 182 ? -10.741 -20.049 -13.114 1.00 94.25 182 ARG A O 1
ATOM 1535 N N . LEU A 1 183 ? -11.291 -22.039 -12.213 1.00 94.88 183 LEU A N 1
ATOM 1536 C CA . LEU A 1 183 ? -10.780 -21.760 -10.873 1.00 94.88 183 LEU A CA 1
ATOM 1537 C C . LEU A 1 183 ? -9.255 -21.565 -10.862 1.00 94.88 183 LEU A C 1
ATOM 1539 O O . LEU A 1 183 ? -8.783 -20.587 -10.296 1.00 94.88 183 LEU A O 1
ATOM 1543 N N . LEU A 1 184 ? -8.500 -22.434 -11.548 1.00 95.06 184 LEU A N 1
ATOM 1544 C CA . LEU A 1 184 ? -7.038 -22.319 -11.651 1.00 95.06 184 LEU A CA 1
ATOM 1545 C C . LEU A 1 184 ? -6.624 -21.096 -12.473 1.00 95.06 184 LEU A C 1
ATOM 1547 O O . LEU A 1 184 ? -5.669 -20.412 -12.123 1.00 95.06 184 LEU A O 1
ATOM 1551 N N . ARG A 1 185 ? -7.385 -20.769 -13.527 1.00 94.44 185 ARG A N 1
ATOM 1552 C CA . ARG A 1 185 ? -7.151 -19.541 -14.295 1.00 94.44 185 ARG A CA 1
ATOM 1553 C C . ARG A 1 185 ? -7.345 -18.286 -13.439 1.00 94.44 185 ARG A C 1
ATOM 1555 O O . ARG A 1 185 ? -6.488 -17.415 -13.462 1.00 94.44 185 ARG A O 1
ATOM 1562 N N . ARG A 1 186 ? -8.435 -18.206 -12.667 1.00 94.62 186 ARG A N 1
ATOM 1563 C CA . ARG A 1 186 ? -8.683 -17.068 -11.762 1.00 94.62 186 ARG A CA 1
ATOM 1564 C C . ARG A 1 186 ? -7.635 -16.962 -10.660 1.00 94.62 186 ARG A C 1
ATOM 1566 O O . ARG A 1 186 ? -7.210 -15.864 -10.345 1.00 94.62 186 ARG A O 1
ATOM 1573 N N . ASN A 1 187 ? -7.205 -18.092 -10.104 1.00 95.62 187 ASN A N 1
ATOM 1574 C CA . ASN A 1 187 ? -6.135 -18.119 -9.114 1.00 95.62 187 ASN A CA 1
ATOM 1575 C C . ASN A 1 187 ? -4.820 -17.552 -9.685 1.00 95.62 187 ASN A C 1
ATOM 1577 O O . ASN A 1 187 ? -4.231 -16.676 -9.063 1.00 95.62 187 ASN A O 1
ATOM 1581 N N . MET A 1 188 ? -4.424 -17.960 -10.897 1.00 95.31 188 MET A N 1
ATOM 1582 C CA . MET A 1 188 ? -3.274 -17.386 -11.609 1.00 95.31 188 MET A CA 1
ATOM 1583 C C . MET A 1 188 ? -3.431 -15.879 -11.854 1.00 95.31 188 MET A C 1
ATOM 1585 O O . MET A 1 188 ? -2.493 -15.128 -11.608 1.00 95.31 188 MET A O 1
ATOM 1589 N N . GLU A 1 189 ? -4.607 -15.429 -12.307 1.00 95.50 189 GLU A N 1
ATOM 1590 C CA . GLU A 1 189 ? -4.898 -13.997 -12.472 1.00 95.50 189 GLU A CA 1
ATOM 1591 C C . GLU A 1 189 ? -4.701 -13.242 -11.150 1.00 95.50 189 GLU A C 1
ATOM 1593 O O . GLU A 1 189 ? -4.002 -12.233 -11.134 1.00 95.50 189 GLU A O 1
ATOM 1598 N N . SER A 1 190 ? -5.247 -13.739 -10.037 1.00 95.06 190 SER A N 1
ATOM 1599 C CA . SER A 1 190 ? -5.092 -13.106 -8.721 1.00 95.06 190 SER A CA 1
ATOM 1600 C C . SER A 1 190 ? -3.638 -13.069 -8.243 1.00 95.06 190 SER A C 1
ATOM 1602 O O . SER A 1 190 ? -3.191 -12.028 -7.770 1.00 95.06 190 SER A O 1
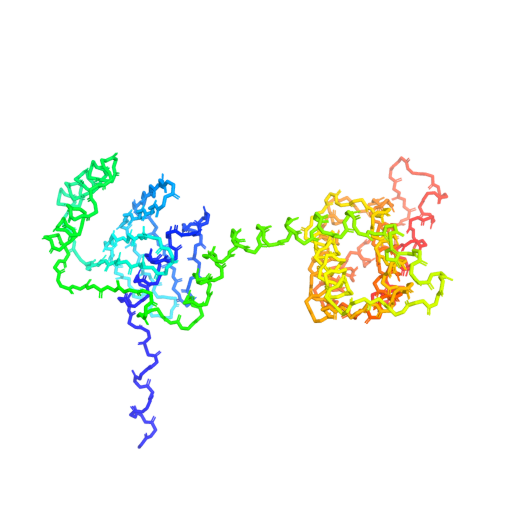ATOM 1604 N N . VAL A 1 191 ? -2.887 -14.166 -8.389 1.00 96.50 191 VAL A N 1
ATOM 1605 C CA . VAL A 1 191 ? -1.481 -14.234 -7.951 1.00 96.50 191 VAL A CA 1
ATOM 1606 C C . VAL A 1 191 ? -0.606 -13.283 -8.761 1.00 96.50 191 VAL A C 1
ATOM 1608 O O . VAL A 1 191 ? 0.139 -12.504 -8.175 1.00 96.50 191 VAL A O 1
ATOM 1611 N N . ILE A 1 192 ? -0.719 -13.296 -10.093 1.00 96.38 192 ILE A N 1
ATOM 1612 C CA . ILE A 1 192 ? 0.104 -12.436 -10.954 1.00 96.38 192 ILE A CA 1
ATOM 1613 C C . ILE A 1 192 ? -0.242 -10.956 -10.754 1.00 96.38 192 ILE A C 1
ATOM 1615 O O . ILE A 1 192 ? 0.676 -10.147 -10.659 1.00 96.38 192 ILE A O 1
ATOM 1619 N N . ASN A 1 193 ? -1.526 -10.592 -10.625 1.00 95.75 193 ASN A N 1
ATOM 1620 C CA . ASN A 1 193 ? -1.909 -9.212 -10.295 1.00 95.75 193 ASN A CA 1
ATOM 1621 C C . ASN A 1 193 ? -1.264 -8.753 -8.982 1.00 95.75 193 ASN A C 1
ATOM 1623 O O . ASN A 1 193 ? -0.636 -7.698 -8.948 1.00 95.75 193 ASN A O 1
ATOM 1627 N N . ASN A 1 194 ? -1.378 -9.562 -7.927 1.00 94.31 194 ASN A N 1
ATOM 1628 C CA . ASN A 1 194 ? -0.832 -9.222 -6.618 1.00 94.31 194 ASN A CA 1
ATOM 1629 C C . ASN A 1 194 ? 0.698 -9.094 -6.635 1.00 94.31 194 ASN A C 1
ATOM 1631 O O . ASN A 1 194 ? 1.247 -8.173 -6.050 1.00 94.31 194 ASN A O 1
ATOM 1635 N N . GLU A 1 195 ? 1.396 -9.980 -7.342 1.00 94.69 195 GLU A N 1
ATOM 1636 C CA . GLU A 1 195 ? 2.858 -9.929 -7.469 1.00 94.69 195 GLU A CA 1
ATOM 1637 C C . GLU A 1 195 ? 3.343 -8.678 -8.216 1.00 94.69 195 GLU A C 1
ATOM 1639 O O . GLU A 1 195 ? 4.372 -8.109 -7.856 1.00 94.69 195 GLU A O 1
ATOM 1644 N N . ILE A 1 196 ? 2.597 -8.215 -9.227 1.00 96.19 196 ILE A N 1
ATOM 1645 C CA . ILE A 1 196 ? 2.905 -6.953 -9.915 1.00 96.19 196 ILE A CA 1
ATOM 1646 C C . ILE A 1 196 ? 2.631 -5.761 -8.986 1.00 96.19 196 ILE A C 1
ATOM 1648 O O . ILE A 1 196 ? 3.424 -4.824 -8.950 1.00 96.19 196 ILE A O 1
ATOM 1652 N N . LEU A 1 197 ? 1.543 -5.794 -8.210 1.00 94.50 197 LEU A N 1
ATOM 1653 C CA . LEU A 1 197 ? 1.249 -4.749 -7.223 1.00 94.50 197 LEU A CA 1
ATOM 1654 C C . LEU A 1 197 ? 2.350 -4.652 -6.165 1.00 94.50 197 LEU A C 1
ATOM 1656 O O . LEU A 1 197 ? 2.849 -3.560 -5.913 1.00 94.50 197 LEU A O 1
ATOM 1660 N N . LEU A 1 198 ? 2.789 -5.787 -5.613 1.00 92.38 198 LEU A N 1
ATOM 1661 C CA . LEU A 1 198 ? 3.895 -5.835 -4.655 1.00 92.38 198 LEU A CA 1
ATOM 1662 C C . LEU A 1 198 ? 5.197 -5.285 -5.255 1.00 92.38 198 LEU A C 1
ATOM 1664 O O . LEU A 1 198 ? 5.907 -4.552 -4.571 1.00 92.38 198 LEU A O 1
ATOM 1668 N N . PHE A 1 199 ? 5.475 -5.557 -6.537 1.00 95.00 199 PHE A N 1
ATOM 1669 C CA . PHE A 1 199 ? 6.632 -4.978 -7.228 1.00 95.00 199 PHE A CA 1
ATOM 1670 C C . PHE A 1 199 ? 6.610 -3.438 -7.222 1.00 95.00 199 PHE A C 1
ATOM 1672 O O . PHE A 1 199 ? 7.645 -2.807 -7.017 1.00 95.00 199 PHE A O 1
ATOM 1679 N N . PHE A 1 200 ? 5.448 -2.824 -7.467 1.00 95.38 200 PHE A N 1
ATOM 1680 C CA . PHE A 1 200 ? 5.318 -1.362 -7.471 1.00 95.38 200 PHE A CA 1
ATOM 1681 C C . PHE A 1 200 ? 5.169 -0.766 -6.065 1.00 95.38 200 PHE A C 1
ATOM 1683 O O . PHE A 1 200 ? 5.495 0.403 -5.866 1.00 95.38 200 PHE A O 1
ATOM 1690 N N . ALA A 1 201 ? 4.735 -1.550 -5.080 1.00 90.69 201 ALA A N 1
ATOM 1691 C CA . ALA A 1 201 ? 4.673 -1.121 -3.688 1.00 90.69 201 ALA A CA 1
ATOM 1692 C C . ALA A 1 201 ? 6.067 -1.036 -3.034 1.00 90.69 201 ALA A C 1
ATOM 1694 O O . ALA A 1 201 ? 6.298 -0.132 -2.233 1.00 90.69 201 ALA A O 1
ATOM 1695 N N . ASP A 1 202 ? 6.995 -1.934 -3.391 1.00 88.75 202 ASP A N 1
ATOM 1696 C CA . ASP A 1 202 ? 8.339 -2.015 -2.801 1.00 88.75 202 ASP A CA 1
ATOM 1697 C C . ASP A 1 202 ? 9.441 -1.450 -3.721 1.00 88.75 202 ASP A C 1
ATOM 1699 O O . ASP A 1 202 ? 9.699 -1.944 -4.826 1.00 88.75 202 ASP A O 1
ATOM 1703 N N . ASP A 1 203 ? 10.162 -0.441 -3.227 1.00 81.62 203 ASP A N 1
ATOM 1704 C CA . ASP A 1 203 ? 11.269 0.203 -3.934 1.00 81.62 203 ASP A CA 1
ATOM 1705 C C . ASP A 1 203 ? 12.552 -0.664 -4.025 1.00 81.62 203 ASP A C 1
ATOM 1707 O O . ASP A 1 203 ? 13.491 -0.302 -4.741 1.00 81.62 203 ASP A O 1
ATOM 1711 N N . GLN A 1 204 ? 12.607 -1.831 -3.382 1.00 82.88 204 GLN A N 1
ATOM 1712 C CA . GLN A 1 204 ? 13.720 -2.790 -3.510 1.00 82.88 204 GLN A CA 1
ATOM 1713 C C . GLN A 1 204 ? 13.434 -3.938 -4.494 1.00 82.88 204 GLN A C 1
ATOM 1715 O O . GLN A 1 204 ? 14.245 -4.855 -4.658 1.00 82.88 204 GLN A O 1
ATOM 1720 N N . SER A 1 205 ? 12.295 -3.892 -5.185 1.00 82.75 205 SER A N 1
ATOM 1721 C CA . SER A 1 205 ? 11.867 -4.961 -6.084 1.00 82.75 205 SER A CA 1
ATOM 1722 C C . SER A 1 205 ? 12.808 -5.180 -7.276 1.00 82.75 205 SER A C 1
ATOM 1724 O O . SER A 1 205 ? 13.234 -4.251 -7.963 1.00 82.75 205 SER A O 1
ATOM 1726 N N . ASN A 1 206 ? 13.090 -6.450 -7.580 1.00 87.88 206 ASN A N 1
ATOM 1727 C CA . ASN A 1 206 ? 13.970 -6.847 -8.682 1.00 87.88 206 ASN A CA 1
ATOM 1728 C C . ASN A 1 206 ? 13.253 -6.757 -10.039 1.00 87.88 206 ASN A C 1
ATOM 1730 O O . ASN A 1 206 ? 12.283 -7.476 -10.277 1.00 87.88 206 ASN A O 1
ATOM 1734 N N . ILE A 1 207 ? 13.777 -5.953 -10.969 1.00 92.38 207 ILE A N 1
ATOM 1735 C CA . ILE A 1 207 ? 13.214 -5.782 -12.322 1.00 92.38 207 ILE A CA 1
ATOM 1736 C C . ILE A 1 207 ? 13.043 -7.097 -13.095 1.00 92.38 207 ILE A C 1
ATOM 1738 O O . ILE A 1 207 ? 12.060 -7.263 -13.812 1.00 92.38 207 ILE A O 1
ATOM 1742 N N . SER A 1 208 ? 13.925 -8.075 -12.875 1.00 93.19 208 SER A N 1
ATOM 1743 C CA . SER A 1 208 ? 13.844 -9.398 -13.514 1.00 93.19 208 SER A CA 1
ATOM 1744 C C . SER A 1 208 ? 12.558 -10.139 -13.129 1.00 93.19 208 SER A C 1
ATOM 1746 O O . SER A 1 208 ? 12.054 -10.972 -13.882 1.00 93.19 208 SER A O 1
ATOM 1748 N N . ARG A 1 209 ? 12.003 -9.840 -11.944 1.00 93.50 209 ARG A N 1
ATOM 1749 C CA . ARG A 1 209 ? 10.711 -10.377 -11.513 1.00 93.50 209 ARG A CA 1
ATOM 1750 C C . ARG A 1 209 ? 9.575 -9.764 -12.324 1.00 93.50 209 ARG A C 1
ATOM 1752 O O . ARG A 1 209 ? 8.711 -10.510 -12.774 1.00 93.50 209 ARG A O 1
ATOM 1759 N N . LEU A 1 210 ? 9.593 -8.449 -12.545 1.00 95.69 210 LEU A N 1
ATOM 1760 C CA . LEU A 1 210 ? 8.600 -7.776 -13.385 1.00 95.69 210 LEU A CA 1
ATOM 1761 C C . LEU A 1 210 ? 8.678 -8.252 -14.842 1.00 95.69 210 LEU A C 1
ATOM 1763 O O . LEU A 1 210 ? 7.633 -8.449 -15.456 1.00 95.69 210 LEU A O 1
ATOM 1767 N N . ASP A 1 211 ? 9.885 -8.490 -15.369 1.00 95.44 211 ASP A N 1
ATOM 1768 C CA . ASP A 1 211 ? 10.082 -9.076 -16.701 1.00 95.44 211 ASP A CA 1
ATOM 1769 C C . ASP A 1 211 ? 9.324 -10.407 -16.829 1.00 95.44 211 ASP A C 1
ATOM 1771 O O . ASP A 1 211 ? 8.479 -10.561 -17.711 1.00 95.44 211 ASP A O 1
ATOM 1775 N N . TYR A 1 212 ? 9.553 -11.331 -15.888 1.00 94.81 212 TYR A N 1
ATOM 1776 C CA . TYR A 1 212 ? 8.842 -12.609 -15.840 1.00 94.81 212 TYR A CA 1
ATOM 1777 C C . TYR A 1 212 ? 7.320 -12.423 -15.737 1.00 94.81 212 TYR A C 1
ATOM 1779 O O . TYR A 1 212 ? 6.569 -13.039 -16.490 1.00 94.81 212 TYR A O 1
ATOM 1787 N N . LEU A 1 213 ? 6.844 -11.562 -14.830 1.00 95.88 213 LEU A N 1
ATOM 1788 C CA . LEU A 1 213 ? 5.408 -11.341 -14.625 1.00 95.88 213 LEU A CA 1
ATOM 1789 C C . LEU A 1 213 ? 4.733 -10.763 -15.879 1.00 95.88 213 LEU A C 1
ATOM 1791 O O . LEU A 1 213 ? 3.654 -11.218 -16.253 1.00 95.88 213 LEU A O 1
ATOM 1795 N N . SER A 1 214 ? 5.378 -9.814 -16.557 1.00 96.75 214 SER A N 1
ATOM 1796 C CA . SER A 1 214 ? 4.888 -9.232 -17.811 1.00 96.75 214 SER A CA 1
ATOM 1797 C C . SER A 1 214 ? 4.759 -10.295 -18.910 1.00 96.75 214 SER A C 1
ATOM 1799 O O . SER A 1 214 ? 3.720 -10.395 -19.570 1.00 96.75 214 SER A O 1
ATOM 1801 N N . GLU A 1 215 ? 5.753 -11.178 -19.040 1.00 95.38 215 GLU A N 1
ATOM 1802 C CA . GLU A 1 215 ? 5.693 -12.307 -19.974 1.00 95.38 215 GLU A CA 1
ATOM 1803 C C . GLU A 1 215 ? 4.549 -13.276 -19.644 1.00 95.38 215 GLU A C 1
ATOM 1805 O O . GLU A 1 215 ? 3.838 -13.718 -20.552 1.00 95.38 215 GLU A O 1
ATOM 1810 N N . GLU A 1 216 ? 4.317 -13.582 -18.363 1.00 95.38 216 GLU A N 1
ATOM 1811 C CA . GLU A 1 216 ? 3.180 -14.398 -17.924 1.00 95.38 216 GLU A CA 1
ATOM 1812 C C . GLU A 1 216 ? 1.841 -13.756 -18.320 1.00 95.38 216 GLU A C 1
ATOM 1814 O O . GLU A 1 216 ? 0.978 -14.432 -18.893 1.00 95.38 216 GLU A O 1
ATOM 1819 N N . VAL A 1 217 ? 1.670 -12.452 -18.076 1.00 96.56 217 VAL A N 1
ATOM 1820 C CA . VAL A 1 217 ? 0.448 -11.711 -18.433 1.00 96.56 217 VAL A CA 1
ATOM 1821 C C . VAL A 1 217 ? 0.140 -11.852 -19.918 1.00 96.56 217 VAL A C 1
ATOM 1823 O O . VAL A 1 217 ? -0.979 -12.237 -20.282 1.00 96.56 217 VAL A O 1
ATOM 1826 N N . VAL A 1 218 ? 1.132 -11.592 -20.773 1.00 94.44 218 VAL A N 1
ATOM 1827 C CA . VAL A 1 218 ? 0.984 -11.676 -22.232 1.00 94.44 218 VAL A CA 1
ATOM 1828 C C . VAL A 1 218 ? 0.717 -13.119 -22.662 1.00 94.44 218 VAL A C 1
ATOM 1830 O O . VAL A 1 218 ? -0.213 -13.389 -23.432 1.00 94.44 218 VAL A O 1
ATOM 1833 N N . ARG A 1 219 ? 1.487 -14.073 -22.129 1.00 93.06 219 ARG A N 1
ATOM 1834 C CA . ARG A 1 219 ? 1.407 -15.496 -22.482 1.00 93.06 219 ARG A CA 1
ATOM 1835 C C . ARG A 1 219 ? 0.042 -16.099 -22.179 1.00 93.06 219 ARG A C 1
ATOM 1837 O O . ARG A 1 219 ? -0.466 -16.900 -22.972 1.00 93.06 219 ARG A O 1
ATOM 1844 N N . TRP A 1 220 ? -0.531 -15.751 -21.034 1.00 93.00 220 TRP A N 1
ATOM 1845 C CA . TRP A 1 220 ? -1.800 -16.302 -20.566 1.00 93.00 220 TRP A CA 1
ATOM 1846 C C . TRP A 1 220 ? -3.008 -15.429 -20.899 1.00 93.00 220 TRP A C 1
ATOM 1848 O O . TRP A 1 220 ? -4.144 -15.886 -20.735 1.00 93.00 220 TRP A O 1
ATOM 1858 N N . LYS A 1 221 ? -2.782 -14.210 -21.407 1.00 92.75 221 LYS A N 1
ATOM 1859 C CA . LYS A 1 221 ? -3.822 -13.199 -21.639 1.00 92.75 221 LYS A CA 1
ATOM 1860 C C . LYS A 1 221 ? -4.645 -12.998 -20.366 1.00 92.75 221 LYS A C 1
ATOM 1862 O O . LYS A 1 221 ? -5.860 -13.230 -20.355 1.00 92.75 221 LYS A O 1
ATOM 1867 N N . LEU A 1 222 ? -3.940 -12.696 -19.277 1.00 94.00 222 LEU A N 1
ATOM 1868 C CA . LEU A 1 222 ? -4.539 -12.525 -17.956 1.00 94.00 222 LEU A CA 1
ATOM 1869 C C . LEU A 1 222 ? -5.354 -11.239 -17.905 1.00 94.00 222 LEU A C 1
ATOM 1871 O O . LEU A 1 222 ? -5.000 -10.233 -18.520 1.00 94.00 222 LEU A O 1
ATOM 1875 N N . LYS A 1 223 ? -6.449 -11.272 -17.146 1.00 94.44 223 LYS A N 1
ATOM 1876 C CA . LYS A 1 223 ? -7.188 -10.060 -16.819 1.00 94.44 223 LYS A CA 1
ATOM 1877 C C . LYS A 1 223 ? -6.477 -9.337 -15.676 1.00 94.44 223 LYS A C 1
ATOM 1879 O O . LYS A 1 223 ? -6.390 -9.869 -14.572 1.00 94.44 223 LYS A O 1
ATOM 1884 N N . LEU A 1 224 ? -6.001 -8.129 -15.956 1.00 94.44 224 LEU A N 1
ATOM 1885 C CA . LEU A 1 224 ? -5.343 -7.283 -14.9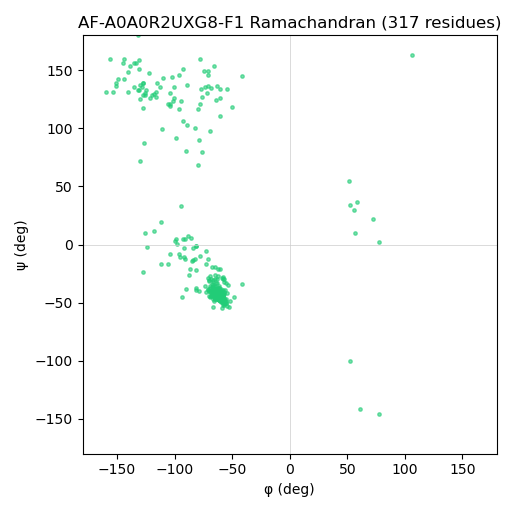69 1.00 94.44 224 LEU A CA 1
ATOM 1886 C C . LEU A 1 224 ? -6.307 -6.320 -14.270 1.00 94.44 224 LEU A C 1
ATOM 1888 O O . LEU A 1 224 ? -7.288 -5.861 -14.864 1.00 94.44 224 LEU A O 1
ATOM 1892 N N . GLU A 1 225 ? -5.981 -5.962 -13.032 1.00 94.56 225 GLU A N 1
ATOM 1893 C CA . GLU A 1 225 ? -6.606 -4.876 -12.271 1.00 94.56 225 GLU A CA 1
ATOM 1894 C C . GLU A 1 225 ? -6.028 -3.524 -12.712 1.00 94.56 225 GLU A C 1
ATOM 1896 O O . GLU A 1 225 ? -5.287 -2.862 -11.990 1.00 94.56 225 GLU A O 1
ATOM 1901 N N . ARG A 1 226 ? -6.343 -3.136 -13.955 1.00 94.00 226 ARG A N 1
ATOM 1902 C CA . ARG A 1 226 ? -5.691 -2.017 -14.656 1.00 94.00 226 ARG A CA 1
ATOM 1903 C C . ARG A 1 226 ? -5.725 -0.693 -13.895 1.00 94.00 226 ARG A C 1
ATOM 1905 O O . ARG A 1 226 ? -4.724 0.004 -13.902 1.00 94.00 226 ARG A O 1
ATOM 1912 N N . GLU A 1 227 ? -6.847 -0.355 -13.264 1.00 94.06 227 GLU A N 1
ATOM 1913 C CA . GLU A 1 227 ? -6.997 0.903 -12.514 1.00 94.06 227 GLU A CA 1
ATOM 1914 C C . GLU A 1 227 ? -6.073 0.947 -11.292 1.00 94.06 227 GLU A C 1
ATOM 1916 O O . GLU A 1 227 ? -5.398 1.944 -11.058 1.00 94.06 227 GLU A O 1
ATOM 1921 N N . LEU A 1 228 ? -5.998 -0.155 -10.540 1.00 93.12 228 LEU A N 1
ATOM 1922 C CA . LEU A 1 228 ? -5.141 -0.232 -9.362 1.00 93.12 228 LEU A CA 1
ATOM 1923 C C . LEU A 1 228 ? -3.662 -0.234 -9.763 1.00 93.12 228 LEU A C 1
ATOM 1925 O O . LEU A 1 228 ? -2.879 0.533 -9.215 1.00 93.12 228 LEU A O 1
ATOM 1929 N N . LEU A 1 229 ? -3.295 -1.026 -10.776 1.00 95.50 229 LEU A N 1
ATOM 1930 C CA . LEU A 1 229 ? -1.934 -1.047 -11.315 1.00 95.50 229 LEU A CA 1
ATOM 1931 C C . LEU A 1 229 ? -1.511 0.317 -11.872 1.00 95.50 229 LEU A C 1
ATOM 1933 O O . LEU A 1 229 ? -0.388 0.742 -11.636 1.00 95.50 229 LEU A O 1
ATOM 1937 N N . ALA A 1 230 ? -2.402 1.021 -12.575 1.00 95.56 230 ALA A N 1
ATOM 1938 C CA . ALA A 1 230 ? -2.127 2.354 -13.103 1.00 95.56 230 ALA A CA 1
ATOM 1939 C C . ALA A 1 230 ? -1.739 3.343 -11.999 1.00 95.56 230 ALA A C 1
ATOM 1941 O O . ALA A 1 230 ? -0.765 4.089 -12.149 1.00 95.56 230 ALA A O 1
ATOM 1942 N N . LYS A 1 231 ? -2.483 3.315 -10.891 1.00 95.19 231 LYS A N 1
ATOM 1943 C CA . LYS A 1 231 ? -2.210 4.140 -9.720 1.00 95.19 231 LYS A CA 1
ATOM 1944 C C . LYS A 1 231 ? -0.893 3.744 -9.047 1.00 95.19 231 LYS A C 1
ATOM 1946 O O . LYS A 1 231 ? -0.020 4.593 -8.902 1.00 95.19 231 LYS A O 1
ATOM 1951 N N . GLU A 1 232 ? -0.712 2.469 -8.695 1.00 94.88 232 GLU A N 1
ATOM 1952 C CA . GLU A 1 232 ? 0.493 2.010 -7.983 1.00 94.88 232 GLU A CA 1
ATOM 1953 C C . GLU A 1 232 ? 1.772 2.212 -8.814 1.00 94.88 232 GLU A C 1
ATOM 1955 O O . GLU A 1 232 ? 2.802 2.623 -8.282 1.00 94.88 232 GLU A O 1
ATOM 1960 N N . THR A 1 233 ? 1.714 2.017 -10.138 1.00 95.94 233 THR A N 1
ATOM 1961 C CA . THR A 1 233 ? 2.831 2.360 -11.031 1.00 95.94 233 THR A CA 1
ATOM 1962 C C . THR A 1 233 ? 3.100 3.868 -11.052 1.00 95.94 233 THR A C 1
ATOM 1964 O O . THR A 1 233 ? 4.263 4.269 -11.062 1.00 95.94 233 THR A O 1
ATOM 1967 N N . GLY A 1 234 ? 2.063 4.713 -11.056 1.00 95.81 234 GLY A N 1
ATOM 1968 C CA . GLY A 1 234 ? 2.212 6.172 -10.986 1.00 95.81 234 GLY A CA 1
ATOM 1969 C C . GLY A 1 234 ? 2.888 6.630 -9.689 1.00 95.81 234 GLY A C 1
ATOM 1970 O O . GLY A 1 234 ? 3.857 7.394 -9.733 1.00 95.81 234 GLY A O 1
ATOM 1971 N N . ASP A 1 235 ? 2.437 6.094 -8.554 1.00 95.00 235 ASP A N 1
ATOM 1972 C CA . ASP A 1 235 ? 3.003 6.365 -7.229 1.00 95.00 235 ASP A CA 1
ATOM 1973 C C . ASP A 1 235 ? 4.463 5.877 -7.133 1.00 95.00 235 ASP A C 1
ATOM 1975 O O . ASP A 1 235 ? 5.333 6.602 -6.639 1.00 95.00 235 ASP A O 1
ATOM 1979 N N . TRP A 1 236 ? 4.766 4.690 -7.672 1.00 96.25 236 TRP A N 1
ATOM 1980 C CA . TRP A 1 236 ? 6.135 4.171 -7.774 1.00 96.25 236 TRP A CA 1
ATOM 1981 C C . TRP A 1 236 ? 7.028 5.079 -8.624 1.00 96.25 236 TRP A C 1
ATOM 1983 O O . TRP A 1 236 ? 8.106 5.468 -8.178 1.00 96.25 236 TRP A O 1
ATOM 1993 N N . LEU A 1 237 ? 6.578 5.488 -9.817 1.00 95.69 237 LEU A N 1
ATOM 1994 C CA . LEU A 1 237 ? 7.329 6.410 -10.676 1.00 95.69 237 LEU A CA 1
ATOM 1995 C C . LEU A 1 237 ? 7.620 7.724 -9.947 1.00 95.69 237 LEU A C 1
ATOM 1997 O O . LEU A 1 237 ? 8.746 8.217 -9.999 1.00 95.69 237 LEU A O 1
ATOM 2001 N N . HIS A 1 238 ? 6.634 8.274 -9.237 1.00 95.19 238 HIS A N 1
ATOM 2002 C CA . HIS A 1 238 ? 6.810 9.498 -8.465 1.00 95.19 238 HIS A CA 1
ATOM 2003 C C . HIS A 1 238 ? 7.902 9.342 -7.395 1.00 95.19 238 HIS A C 1
ATOM 2005 O O . HIS A 1 238 ? 8.824 10.161 -7.360 1.00 95.19 238 HIS A O 1
ATOM 2011 N N . ARG A 1 239 ? 7.864 8.265 -6.594 1.00 94.44 239 ARG A N 1
ATOM 2012 C CA . ARG A 1 239 ? 8.913 7.960 -5.601 1.00 94.44 239 ARG A CA 1
ATOM 2013 C C . ARG A 1 239 ? 10.295 7.834 -6.241 1.00 94.44 239 ARG A C 1
ATOM 2015 O O . ARG A 1 239 ? 11.259 8.403 -5.732 1.00 94.44 239 ARG A O 1
ATOM 2022 N N . ARG A 1 240 ? 10.392 7.165 -7.394 1.00 93.56 240 ARG A N 1
ATOM 2023 C CA . ARG A 1 240 ? 11.658 7.012 -8.125 1.00 93.56 240 ARG A CA 1
ATOM 2024 C C . ARG A 1 240 ? 12.210 8.342 -8.634 1.00 93.56 240 ARG A C 1
ATOM 2026 O O . ARG A 1 240 ? 13.395 8.609 -8.476 1.00 93.56 240 ARG A O 1
ATOM 2033 N N . PHE A 1 241 ? 11.380 9.212 -9.197 1.00 93.19 241 PHE A N 1
ATOM 2034 C CA . PHE A 1 241 ? 11.865 10.531 -9.609 1.00 93.19 241 PHE A CA 1
ATOM 2035 C C . PHE A 1 241 ? 12.279 11.409 -8.424 1.00 93.19 241 PHE A C 1
ATOM 2037 O O . PHE A 1 241 ? 13.201 12.206 -8.566 1.00 93.19 241 PHE A O 1
ATOM 2044 N N . LEU A 1 242 ? 11.655 11.255 -7.251 1.00 93.00 242 LEU A N 1
ATOM 2045 C CA . LEU A 1 242 ? 12.098 11.959 -6.046 1.00 93.00 242 LEU A CA 1
ATOM 2046 C C . LEU A 1 242 ? 13.489 11.506 -5.583 1.00 93.00 242 LEU A C 1
ATOM 2048 O O . LEU A 1 242 ? 14.286 12.350 -5.176 1.00 93.00 242 LEU A O 1
ATOM 2052 N N . SER A 1 243 ? 13.829 10.215 -5.670 1.00 91.25 243 SER A N 1
ATOM 2053 C CA . SER A 1 243 ? 15.186 9.776 -5.309 1.00 91.25 243 SER A CA 1
ATOM 2054 C C . SER A 1 243 ? 16.242 10.239 -6.317 1.00 91.25 243 SER A C 1
ATOM 2056 O O . SER A 1 243 ? 17.345 10.577 -5.895 1.00 91.25 243 SER A O 1
ATOM 2058 N N . LEU A 1 244 ? 15.889 10.393 -7.601 1.00 91.75 244 LEU A N 1
ATOM 2059 C CA . LEU A 1 244 ? 16.762 11.025 -8.603 1.00 91.75 244 LEU A CA 1
ATOM 2060 C C . LEU A 1 244 ? 17.078 12.495 -8.290 1.00 91.75 244 LEU A C 1
ATOM 2062 O O . LEU A 1 244 ? 18.071 13.012 -8.769 1.00 91.75 244 LEU A O 1
ATOM 2066 N N . ILE A 1 245 ? 16.288 13.198 -7.474 1.00 89.06 245 ILE A N 1
ATOM 2067 C CA . ILE A 1 245 ? 16.689 14.538 -7.003 1.00 89.06 245 ILE A CA 1
ATOM 2068 C C . ILE A 1 245 ? 17.857 14.433 -6.009 1.00 89.06 245 ILE A C 1
ATOM 2070 O O . ILE A 1 245 ? 18.691 15.330 -5.928 1.00 89.06 245 ILE A O 1
ATOM 2074 N N . THR A 1 246 ? 17.916 13.340 -5.247 1.00 88.75 246 THR A N 1
ATOM 2075 C CA . THR A 1 246 ? 18.959 13.119 -4.234 1.00 88.75 246 THR A CA 1
ATOM 2076 C C . THR A 1 246 ? 20.251 12.601 -4.862 1.00 88.75 246 THR A C 1
ATOM 2078 O O . THR A 1 246 ? 21.330 13.014 -4.442 1.00 88.75 246 THR A O 1
ATOM 2081 N N . ASP A 1 247 ? 20.144 11.746 -5.884 1.00 90.38 247 ASP A N 1
ATOM 2082 C CA . ASP A 1 247 ? 21.267 11.303 -6.717 1.00 90.38 247 ASP A CA 1
ATOM 2083 C C . ASP A 1 247 ? 20.970 11.541 -8.214 1.00 90.38 247 ASP A C 1
ATOM 2085 O O . ASP A 1 247 ? 20.442 10.663 -8.908 1.00 90.38 247 ASP A O 1
ATOM 2089 N N . PRO A 1 248 ? 21.280 12.746 -8.738 1.00 88.94 248 PRO A N 1
ATOM 2090 C CA . PRO A 1 248 ? 20.871 13.155 -10.080 1.00 88.94 248 PRO A CA 1
ATOM 2091 C C . PRO A 1 248 ? 21.460 12.360 -11.227 1.00 88.94 248 PRO A C 1
ATOM 2093 O O . PRO A 1 248 ? 20.916 12.399 -12.331 1.00 88.94 248 PRO A O 1
ATOM 2096 N N . PHE A 1 249 ? 22.551 11.644 -10.999 1.00 91.56 249 PHE A N 1
ATOM 2097 C CA . PHE A 1 249 ? 23.276 10.964 -12.060 1.00 91.56 249 PHE A CA 1
ATOM 2098 C C . PHE A 1 249 ? 23.180 9.434 -11.958 1.00 91.56 249 PHE A C 1
ATOM 2100 O O . PHE A 1 249 ? 23.946 8.723 -12.609 1.00 91.56 249 PHE A O 1
ATOM 2107 N N . ASP A 1 250 ? 22.185 8.916 -11.228 1.00 91.75 250 ASP A N 1
ATOM 2108 C CA . ASP A 1 250 ? 21.909 7.481 -11.139 1.00 91.75 250 ASP A CA 1
ATOM 2109 C C . ASP A 1 250 ? 21.370 6.914 -12.472 1.00 91.75 250 ASP A C 1
ATOM 2111 O O . ASP A 1 250 ? 20.188 6.990 -12.830 1.00 91.75 250 ASP A O 1
ATOM 2115 N N . ILE A 1 251 ? 22.287 6.323 -13.241 1.00 91.12 251 ILE A N 1
ATOM 2116 C CA . ILE A 1 251 ? 22.005 5.652 -14.514 1.00 91.12 251 ILE A CA 1
ATOM 2117 C C . ILE A 1 251 ? 21.165 4.387 -14.311 1.00 91.12 251 ILE A C 1
ATOM 2119 O O . ILE A 1 251 ? 20.336 4.069 -15.173 1.00 91.12 251 ILE A O 1
ATOM 2123 N N . GLU A 1 252 ? 21.399 3.645 -13.228 1.00 91.12 252 GLU A N 1
ATOM 2124 C CA . GLU A 1 252 ? 20.718 2.374 -12.970 1.00 91.12 252 GLU A CA 1
ATOM 2125 C C . GLU A 1 252 ? 19.242 2.616 -12.689 1.00 91.12 252 GLU A C 1
ATOM 2127 O O . GLU A 1 252 ? 18.379 1.909 -13.217 1.00 91.12 252 GLU A O 1
ATOM 2132 N N . GLN A 1 253 ? 18.943 3.682 -11.955 1.00 92.06 253 GLN A N 1
ATOM 2133 C CA . GLN A 1 253 ? 17.581 4.098 -11.696 1.00 92.06 253 GLN A CA 1
ATOM 2134 C C . GLN A 1 253 ? 16.842 4.538 -12.971 1.00 92.06 253 GLN A C 1
ATOM 2136 O O . GLN A 1 253 ? 15.692 4.138 -13.177 1.00 92.06 253 GLN A O 1
ATOM 2141 N N . LEU A 1 254 ? 17.483 5.297 -13.868 1.00 93.31 254 LEU A N 1
ATOM 2142 C CA . LEU A 1 254 ? 16.884 5.634 -15.169 1.00 93.31 254 LEU A CA 1
ATOM 2143 C C . LEU A 1 254 ? 16.616 4.380 -16.020 1.00 93.31 254 LEU A C 1
ATOM 2145 O O . LEU A 1 254 ? 15.586 4.293 -16.699 1.00 93.31 254 LEU A O 1
ATOM 2149 N N . ASP A 1 255 ? 17.510 3.390 -15.966 1.00 92.44 255 ASP A N 1
ATOM 2150 C CA . ASP A 1 255 ? 17.320 2.101 -16.636 1.00 92.44 255 ASP A CA 1
ATOM 2151 C C . ASP A 1 255 ? 16.166 1.294 -16.037 1.00 92.44 255 ASP A C 1
ATOM 2153 O O . ASP A 1 255 ? 15.362 0.727 -16.783 1.00 92.44 255 ASP A O 1
ATOM 2157 N N . LEU A 1 256 ? 16.052 1.277 -14.711 1.00 93.44 256 LEU A N 1
ATOM 2158 C CA . LEU A 1 256 ? 14.960 0.629 -13.996 1.00 93.44 256 LEU A CA 1
ATOM 2159 C C . LEU A 1 256 ? 13.606 1.233 -14.388 1.00 93.44 256 LEU A C 1
ATOM 2161 O O . LEU A 1 256 ? 12.697 0.490 -14.761 1.00 93.44 256 LEU A O 1
ATOM 2165 N N . ILE A 1 257 ? 13.491 2.567 -14.362 1.00 94.75 257 ILE A N 1
ATOM 2166 C CA . ILE A 1 257 ? 12.277 3.294 -14.764 1.00 94.75 257 ILE A CA 1
ATOM 2167 C C . ILE A 1 257 ? 11.910 2.950 -16.209 1.00 94.75 257 ILE A C 1
ATOM 2169 O O . ILE A 1 257 ? 10.780 2.544 -16.477 1.00 94.75 257 ILE A O 1
ATOM 2173 N N . THR A 1 258 ? 12.873 3.050 -17.132 1.00 94.38 258 THR A N 1
ATOM 2174 C CA . THR A 1 258 ? 12.646 2.764 -18.557 1.00 94.38 258 THR A CA 1
ATOM 2175 C C . THR A 1 258 ? 12.119 1.344 -18.757 1.00 94.38 258 THR A C 1
ATOM 2177 O O . THR A 1 258 ? 11.100 1.144 -19.417 1.00 94.38 258 THR A O 1
ATOM 2180 N N . ARG A 1 259 ? 12.786 0.344 -18.166 1.00 94.75 259 ARG A N 1
ATOM 2181 C CA . ARG A 1 259 ? 12.386 -1.065 -18.296 1.00 94.75 259 ARG A CA 1
ATOM 2182 C C . ARG A 1 259 ? 11.008 -1.317 -17.699 1.00 94.75 259 ARG A C 1
ATOM 2184 O O . ARG A 1 259 ? 10.187 -1.958 -18.349 1.00 94.75 259 ARG A O 1
ATOM 2191 N N . ALA A 1 260 ? 10.734 -0.786 -16.508 1.00 95.44 260 ALA A N 1
ATOM 2192 C CA . ALA A 1 260 ? 9.433 -0.935 -15.868 1.00 95.44 260 ALA A CA 1
ATOM 2193 C C . ALA A 1 260 ? 8.310 -0.336 -16.727 1.00 95.44 260 ALA A C 1
ATOM 2195 O O . ALA A 1 260 ? 7.303 -1.002 -16.960 1.00 95.44 260 ALA A O 1
ATOM 2196 N N . MET A 1 261 ? 8.505 0.867 -17.276 1.00 95.00 261 MET A N 1
ATOM 2197 C CA . MET A 1 261 ? 7.523 1.508 -18.156 1.00 95.00 261 MET A CA 1
ATOM 2198 C C . MET A 1 261 ? 7.255 0.705 -19.433 1.00 95.00 261 MET A C 1
ATOM 2200 O O . MET A 1 261 ? 6.101 0.581 -19.840 1.00 95.00 261 MET A O 1
ATOM 2204 N N . LEU A 1 262 ? 8.289 0.109 -20.038 1.00 94.31 262 LEU A N 1
ATOM 2205 C CA . LEU A 1 262 ? 8.112 -0.776 -21.193 1.00 94.31 262 LEU A CA 1
ATOM 2206 C C . LEU A 1 262 ? 7.281 -2.017 -20.832 1.00 94.31 262 LEU A C 1
ATOM 2208 O O . LEU A 1 262 ? 6.349 -2.356 -21.554 1.00 94.31 262 LEU A O 1
ATOM 2212 N N . ARG A 1 263 ? 7.537 -2.652 -19.680 1.00 95.56 263 ARG A N 1
ATOM 2213 C CA . ARG A 1 263 ? 6.745 -3.814 -19.231 1.00 95.56 263 ARG A CA 1
ATOM 2214 C C . ARG A 1 263 ? 5.302 -3.474 -18.915 1.00 95.56 263 ARG A C 1
ATOM 2216 O O . ARG A 1 263 ? 4.408 -4.262 -19.208 1.00 95.56 263 ARG A O 1
ATOM 2223 N N . VAL A 1 264 ? 5.071 -2.312 -18.326 1.00 94.94 264 VAL A N 1
ATOM 2224 C CA . VAL A 1 264 ? 3.729 -1.793 -18.048 1.00 94.94 264 VAL A CA 1
ATOM 2225 C C . VAL A 1 264 ? 2.970 -1.527 -19.349 1.00 94.94 264 VAL A C 1
ATOM 2227 O O . VAL A 1 264 ? 1.791 -1.874 -19.448 1.00 94.94 264 VAL A O 1
ATOM 2230 N N . HIS A 1 265 ? 3.660 -1.010 -20.368 1.00 93.38 265 HIS A N 1
ATOM 2231 C CA . HIS A 1 265 ? 3.106 -0.850 -21.708 1.00 93.38 265 HIS A CA 1
ATOM 2232 C C . HIS A 1 265 ? 2.751 -2.198 -22.359 1.00 93.38 265 HIS A C 1
ATOM 2234 O O . HIS A 1 265 ? 1.633 -2.346 -22.852 1.00 93.38 265 HIS A O 1
ATOM 2240 N N . ASP A 1 266 ? 3.634 -3.203 -22.286 1.00 93.44 266 ASP A N 1
ATOM 2241 C CA . ASP A 1 266 ? 3.374 -4.567 -22.790 1.00 93.44 266 ASP A CA 1
ATOM 2242 C C . ASP A 1 266 ? 2.128 -5.199 -22.139 1.00 93.44 266 ASP A C 1
ATOM 2244 O O . ASP A 1 266 ? 1.396 -5.975 -22.758 1.00 93.44 266 ASP A O 1
ATOM 2248 N N . MET A 1 267 ? 1.868 -4.844 -20.878 1.00 94.62 267 MET A N 1
ATOM 2249 C CA . MET A 1 267 ? 0.705 -5.285 -20.110 1.00 94.62 267 MET A CA 1
ATOM 2250 C C . MET A 1 267 ? -0.573 -4.478 -20.400 1.00 94.62 267 MET A C 1
ATOM 2252 O O . MET A 1 267 ? -1.627 -4.803 -19.843 1.00 94.62 267 MET A O 1
ATOM 2256 N N . ASP A 1 268 ? -0.527 -3.465 -21.273 1.00 94.56 268 ASP A N 1
ATOM 2257 C CA . ASP A 1 268 ? -1.646 -2.563 -21.595 1.00 94.56 268 ASP A CA 1
ATOM 2258 C C . ASP A 1 268 ? -2.175 -1.815 -20.348 1.00 94.56 268 ASP A C 1
ATOM 2260 O O . ASP A 1 268 ? -3.377 -1.635 -20.134 1.00 94.56 268 ASP A O 1
ATOM 2264 N N . VAL A 1 269 ? -1.268 -1.434 -19.447 1.00 94.50 269 VAL A N 1
ATOM 2265 C CA . VAL A 1 269 ? -1.569 -0.598 -18.278 1.00 94.50 269 VAL A CA 1
ATOM 2266 C C . VAL A 1 269 ? -1.146 0.836 -18.591 1.00 94.50 269 VAL A C 1
ATOM 2268 O O . VAL A 1 269 ? -0.075 1.066 -19.142 1.00 94.50 269 VAL A O 1
ATOM 2271 N N . GLN A 1 270 ? -2.005 1.801 -18.258 1.00 93.81 270 GLN A N 1
ATOM 2272 C CA . GLN A 1 270 ? -1.783 3.230 -18.500 1.00 93.81 270 GLN A CA 1
ATOM 2273 C C . GLN A 1 270 ? -1.571 3.931 -17.154 1.00 93.81 270 GLN A C 1
ATOM 2275 O O . GLN A 1 270 ? -2.562 4.180 -16.471 1.00 93.81 270 GLN A O 1
ATOM 2280 N N . PRO A 1 271 ? -0.325 4.207 -16.732 1.00 94.19 271 PRO A N 1
ATOM 2281 C CA . PRO A 1 271 ? -0.065 4.765 -15.409 1.00 94.19 271 PRO A CA 1
ATOM 2282 C C . PRO A 1 271 ? -0.617 6.175 -15.218 1.00 94.19 271 PRO A C 1
ATOM 2284 O O . PRO A 1 271 ? -0.696 6.970 -16.156 1.00 94.19 271 PRO A O 1
ATOM 2287 N N . GLU A 1 272 ? -0.914 6.524 -13.970 1.00 93.88 272 GLU A N 1
ATOM 2288 C CA . GLU A 1 272 ? -1.262 7.893 -13.590 1.00 93.88 272 GLU A CA 1
ATOM 2289 C C . GLU A 1 272 ? 0.007 8.752 -13.473 1.00 93.88 272 GLU A C 1
ATOM 2291 O O . GLU A 1 272 ? 0.643 8.846 -12.426 1.00 93.88 272 GLU A O 1
ATOM 2296 N N . LEU A 1 273 ? 0.408 9.381 -14.579 1.00 93.00 273 LEU A N 1
ATOM 2297 C CA . LEU A 1 273 ? 1.727 10.011 -14.680 1.00 93.00 273 LEU A CA 1
ATOM 2298 C C . LEU A 1 273 ? 1.837 11.417 -14.071 1.00 93.00 273 LEU A C 1
ATOM 2300 O O . LEU A 1 273 ? 2.954 11.892 -13.911 1.00 93.00 273 LEU A O 1
ATOM 2304 N N . PHE A 1 274 ? 0.736 12.096 -13.728 1.00 92.50 274 PHE A N 1
ATOM 2305 C CA . PHE A 1 274 ? 0.743 13.538 -13.420 1.00 92.50 274 PHE A CA 1
ATOM 2306 C C . PHE A 1 274 ? 1.790 13.954 -12.369 1.00 92.50 274 PHE A C 1
ATOM 2308 O O . PHE A 1 274 ? 2.552 14.898 -12.581 1.00 92.50 274 PHE A O 1
ATOM 2315 N N . GLN A 1 275 ? 1.859 13.246 -11.238 1.00 91.19 275 GLN A N 1
ATOM 2316 C CA . GLN A 1 275 ? 2.813 13.575 -10.172 1.00 91.19 275 GLN A CA 1
ATOM 2317 C C . GLN A 1 275 ? 4.259 13.307 -10.604 1.00 91.19 275 GLN A C 1
ATOM 2319 O O . GLN A 1 275 ? 5.138 14.144 -10.401 1.00 91.19 275 GLN A O 1
ATOM 2324 N N . ALA A 1 276 ? 4.502 12.163 -11.243 1.00 93.38 276 ALA A N 1
ATOM 2325 C CA . ALA A 1 276 ? 5.814 11.772 -11.741 1.00 93.38 276 ALA A CA 1
ATOM 2326 C C . ALA A 1 276 ? 6.305 12.683 -12.885 1.00 93.38 276 ALA A C 1
ATOM 2328 O O . ALA A 1 276 ? 7.478 13.044 -12.912 1.00 93.38 276 ALA A O 1
ATOM 2329 N N . GLN A 1 277 ? 5.415 13.119 -13.783 1.00 93.62 277 GLN A N 1
ATOM 2330 C CA . GLN A 1 277 ? 5.706 14.053 -14.878 1.00 93.62 277 GLN A CA 1
ATOM 2331 C C . GLN A 1 277 ? 6.207 15.393 -14.358 1.00 93.62 277 GLN A C 1
ATOM 2333 O O . GLN A 1 277 ? 7.195 15.910 -14.869 1.00 93.62 277 GLN A O 1
ATOM 2338 N N . ASN A 1 278 ? 5.557 15.942 -13.329 1.00 92.75 278 ASN A N 1
ATOM 2339 C CA . ASN A 1 278 ? 5.968 17.218 -12.748 1.00 92.75 278 ASN A CA 1
ATOM 2340 C C . ASN A 1 278 ? 7.390 17.137 -12.180 1.00 92.75 278 ASN A C 1
ATOM 2342 O O . ASN A 1 278 ? 8.213 18.007 -12.459 1.00 92.75 278 ASN A O 1
ATOM 2346 N N . VAL A 1 279 ? 7.694 16.068 -11.435 1.00 92.81 279 VAL A N 1
ATOM 2347 C CA . VAL A 1 279 ? 9.035 15.860 -10.868 1.00 92.81 279 VAL A CA 1
ATOM 2348 C C . VAL A 1 279 ? 10.062 15.625 -11.974 1.00 92.81 279 VAL A C 1
ATOM 2350 O O . VAL A 1 279 ? 11.103 16.277 -11.977 1.00 92.81 279 VAL A O 1
ATOM 2353 N N . CYS A 1 280 ? 9.754 14.763 -12.948 1.00 92.62 280 CYS A N 1
ATOM 2354 C CA . CYS A 1 280 ? 10.619 14.495 -14.095 1.00 92.62 280 CYS A CA 1
ATOM 2355 C C . CYS A 1 280 ? 10.920 15.773 -14.890 1.00 92.62 280 CYS A C 1
ATOM 2357 O O . CYS A 1 280 ? 12.076 16.029 -15.202 1.00 92.62 280 CYS A O 1
ATOM 2359 N N . PHE A 1 281 ? 9.920 16.622 -15.144 1.00 92.12 281 PHE A N 1
ATOM 2360 C CA . PHE A 1 281 ? 10.103 17.899 -15.834 1.00 92.12 281 PHE A CA 1
ATOM 2361 C C . PHE A 1 281 ? 11.046 18.838 -15.073 1.00 92.12 281 PHE A C 1
ATOM 2363 O O . PHE A 1 281 ? 11.966 19.406 -15.666 1.00 92.12 281 PHE A O 1
ATOM 2370 N N . THR A 1 282 ? 10.840 19.000 -13.761 1.00 91.12 282 THR A N 1
ATOM 2371 C CA . THR A 1 282 ? 11.720 19.826 -12.923 1.00 91.12 282 THR A CA 1
ATOM 2372 C C . THR A 1 282 ? 13.147 19.285 -12.923 1.00 91.12 282 THR A C 1
ATOM 2374 O O . THR A 1 282 ? 14.073 20.049 -13.188 1.00 91.12 282 THR A O 1
ATOM 2377 N N . TYR A 1 283 ? 13.301 17.978 -12.713 1.00 92.00 283 TYR A N 1
ATOM 2378 C CA . TYR A 1 283 ? 14.580 17.276 -12.744 1.00 92.00 283 TYR A CA 1
ATOM 2379 C C . TYR A 1 283 ? 15.299 17.451 -14.089 1.00 92.00 283 TYR A C 1
ATOM 2381 O O . TYR A 1 283 ? 16.451 17.876 -14.136 1.00 92.00 283 TYR A O 1
ATOM 2389 N N . SER A 1 284 ? 14.621 17.212 -15.212 1.00 90.69 284 SER A N 1
ATOM 2390 C CA . SER A 1 284 ? 15.237 17.358 -16.529 1.00 90.69 284 SER A CA 1
ATOM 2391 C C . SER A 1 284 ? 15.655 18.795 -16.824 1.00 90.69 284 SER A C 1
ATOM 2393 O O . SER A 1 284 ? 16.733 19.002 -17.368 1.00 90.69 284 SER A O 1
ATOM 2395 N N . ARG A 1 285 ? 14.861 19.796 -16.430 1.00 90.19 285 ARG A N 1
ATOM 2396 C CA . ARG A 1 285 ? 15.231 21.209 -16.612 1.00 90.19 285 ARG A CA 1
ATOM 2397 C C . ARG A 1 285 ? 16.489 21.591 -15.828 1.00 90.19 285 ARG A C 1
ATOM 2399 O O . ARG A 1 285 ? 17.227 22.467 -16.259 1.00 90.19 285 ARG A O 1
ATOM 2406 N N . GLU A 1 286 ? 16.702 20.979 -14.670 1.00 90.12 286 GLU A N 1
ATOM 2407 C CA . GLU A 1 286 ? 17.853 21.268 -13.816 1.00 90.12 286 GLU A CA 1
ATOM 2408 C C . GLU A 1 286 ? 19.132 20.581 -14.311 1.00 90.12 286 GLU A C 1
ATOM 2410 O O . GLU A 1 286 ? 20.193 21.204 -14.321 1.00 90.12 286 GLU A O 1
ATOM 2415 N N . TYR A 1 287 ? 19.035 19.332 -14.780 1.00 89.69 287 TYR A N 1
ATOM 2416 C CA . TYR A 1 287 ? 20.219 18.509 -15.050 1.00 89.69 287 TYR A CA 1
ATOM 2417 C C . TYR A 1 287 ? 20.493 18.202 -16.536 1.00 89.69 287 TYR A C 1
ATOM 2419 O O . TYR A 1 287 ? 21.612 17.807 -16.868 1.00 89.69 287 TYR A O 1
ATOM 2427 N N . ALA A 1 288 ? 19.540 18.377 -17.463 1.00 86.50 288 ALA A N 1
ATOM 2428 C CA . ALA A 1 288 ? 19.730 17.967 -18.867 1.00 86.50 288 ALA A CA 1
ATOM 2429 C C . ALA A 1 288 ? 20.858 18.733 -19.589 1.00 86.50 288 ALA A C 1
ATOM 2431 O O . ALA A 1 288 ? 21.576 18.150 -20.412 1.00 86.50 288 ALA A O 1
ATOM 2432 N N . ASP A 1 289 ? 21.055 20.006 -19.240 1.00 87.56 289 ASP A N 1
ATOM 2433 C CA . ASP A 1 289 ? 22.048 20.894 -19.860 1.00 87.56 289 ASP A CA 1
ATOM 2434 C C . ASP A 1 289 ? 23.418 20.875 -19.163 1.00 87.56 289 ASP A C 1
ATOM 2436 O O . ASP A 1 289 ? 24.331 21.604 -19.556 1.00 87.56 289 ASP A O 1
ATOM 2440 N N . VAL A 1 290 ? 23.613 20.009 -18.163 1.00 88.75 290 VAL A N 1
ATOM 2441 C CA . VAL A 1 290 ? 24.894 19.897 -17.452 1.00 88.75 290 VAL A CA 1
ATOM 2442 C C . VAL A 1 290 ? 26.008 19.506 -18.428 1.00 88.75 290 VAL A C 1
ATOM 2444 O O . VAL A 1 290 ? 25.903 18.526 -19.174 1.00 88.75 290 VAL A O 1
ATOM 2447 N N . ALA A 1 291 ? 27.080 20.302 -18.446 1.00 85.50 291 ALA A N 1
ATOM 2448 C CA . ALA A 1 291 ? 28.220 20.117 -19.344 1.00 85.50 291 ALA A CA 1
ATOM 2449 C C . ALA A 1 291 ? 29.290 19.170 -18.776 1.00 85.50 291 ALA A C 1
ATOM 2451 O O . ALA A 1 291 ? 30.019 18.545 -19.543 1.00 85.50 291 ALA A O 1
ATOM 2452 N N . HIS A 1 292 ? 29.387 19.058 -17.449 1.00 87.25 292 HIS A N 1
ATOM 2453 C CA . HIS A 1 292 ? 30.384 18.239 -16.768 1.00 87.25 292 HIS A CA 1
ATOM 2454 C C . HIS A 1 292 ? 29.840 17.699 -15.444 1.00 87.25 292 HIS A C 1
ATOM 2456 O O . HIS A 1 292 ? 29.143 18.411 -14.724 1.00 87.25 292 HIS A O 1
ATOM 2462 N N . VAL A 1 293 ? 30.203 16.457 -15.128 1.00 87.88 293 VAL A N 1
ATOM 2463 C CA . VAL A 1 293 ? 29.945 15.800 -13.844 1.00 87.88 293 VAL A CA 1
ATOM 2464 C C . VAL A 1 293 ? 31.287 15.300 -13.327 1.00 87.88 293 VAL A C 1
ATOM 2466 O O . VAL A 1 293 ? 32.038 14.656 -14.063 1.00 87.88 293 VAL A O 1
ATOM 2469 N N . GLU A 1 294 ? 31.612 15.636 -12.083 1.00 86.81 294 GLU A N 1
ATOM 2470 C CA . GLU A 1 294 ? 32.893 15.271 -11.486 1.00 86.81 294 GLU A CA 1
ATOM 2471 C C . GLU A 1 294 ? 33.060 13.742 -11.454 1.00 86.81 294 GLU A C 1
ATOM 2473 O O . GLU A 1 294 ? 32.143 13.001 -11.103 1.00 86.81 294 GLU A O 1
ATOM 2478 N N . GLY A 1 295 ? 34.231 13.255 -11.872 1.00 85.62 295 GLY A N 1
ATOM 2479 C CA . GLY A 1 295 ? 34.530 11.819 -11.922 1.00 85.62 295 GLY A CA 1
ATOM 2480 C C . GLY A 1 295 ? 33.915 11.056 -13.103 1.00 85.62 295 GLY A C 1
ATOM 2481 O O . GLY A 1 295 ? 34.123 9.848 -13.203 1.00 85.62 295 GLY A O 1
ATOM 2482 N N . TRP A 1 296 ? 33.197 11.727 -14.009 1.00 90.88 296 TRP A N 1
ATOM 2483 C CA . TRP A 1 296 ? 32.599 11.102 -15.189 1.00 90.88 296 TRP A CA 1
ATOM 2484 C C . TRP A 1 296 ? 33.388 11.375 -16.471 1.00 90.88 296 TRP A C 1
ATOM 2486 O O . TRP A 1 296 ? 33.897 12.470 -16.710 1.00 90.88 296 TRP A O 1
ATOM 2496 N N . THR A 1 297 ? 33.428 10.370 -17.339 1.00 91.19 297 THR A N 1
ATOM 2497 C CA . THR A 1 297 ? 33.865 10.499 -18.735 1.00 91.19 297 THR A CA 1
ATOM 2498 C C . THR A 1 297 ? 32.766 11.122 -19.602 1.00 91.19 297 THR A C 1
ATOM 2500 O O . THR A 1 297 ? 31.578 11.061 -19.274 1.00 91.19 297 THR A O 1
ATOM 2503 N N . GLU A 1 298 ? 33.144 11.683 -20.753 1.00 89.62 298 GLU A N 1
ATOM 2504 C CA . GLU A 1 298 ? 32.188 12.224 -21.732 1.00 89.62 298 GLU A CA 1
ATOM 2505 C C . GLU A 1 298 ? 31.186 11.154 -22.201 1.00 89.62 298 GLU A C 1
ATOM 2507 O O . GLU A 1 298 ? 29.987 11.416 -22.292 1.00 89.62 298 GLU A O 1
ATOM 2512 N N . GLU A 1 299 ? 31.647 9.915 -22.398 1.00 90.62 299 GLU A N 1
ATOM 2513 C CA . GLU A 1 299 ? 30.791 8.783 -22.768 1.00 90.62 299 GLU A CA 1
ATOM 2514 C C . GLU A 1 299 ? 29.723 8.476 -21.707 1.00 90.62 299 GLU A C 1
ATOM 2516 O O . GLU A 1 299 ? 28.566 8.221 -22.051 1.00 90.62 299 GLU A O 1
ATOM 2521 N N . GLN A 1 300 ? 30.075 8.527 -20.416 1.00 90.56 300 GLN A N 1
ATOM 2522 C CA . GLN A 1 300 ? 29.120 8.314 -19.322 1.00 90.56 300 GLN A CA 1
ATOM 2523 C C . GLN A 1 300 ? 28.053 9.411 -19.289 1.00 90.56 300 GLN A C 1
ATOM 2525 O O . GLN A 1 300 ? 26.863 9.103 -19.177 1.00 90.56 300 GLN A O 1
ATOM 2530 N N . LEU A 1 301 ? 28.458 10.672 -19.465 1.00 91.00 301 LEU A N 1
ATOM 2531 C CA . LEU A 1 301 ? 27.528 11.800 -19.500 1.00 91.00 301 LEU A CA 1
ATOM 2532 C C . LEU A 1 301 ? 26.576 11.706 -20.700 1.00 91.00 301 LEU A C 1
ATOM 2534 O O . LEU A 1 301 ? 25.365 11.878 -20.545 1.00 91.00 301 LEU A O 1
ATOM 2538 N N . VAL A 1 302 ? 27.092 11.373 -21.886 1.00 91.62 302 VAL A N 1
ATOM 2539 C CA . VAL A 1 302 ? 26.267 11.152 -23.085 1.00 91.62 302 VAL A CA 1
ATOM 2540 C C . VAL A 1 302 ? 25.289 10.000 -22.861 1.00 91.62 302 VAL A C 1
ATOM 2542 O O . VAL A 1 302 ? 24.098 10.142 -23.150 1.00 91.62 302 VAL A O 1
ATOM 2545 N N . ARG A 1 303 ? 25.751 8.876 -22.299 1.00 91.75 303 ARG A N 1
ATOM 2546 C CA . ARG A 1 303 ? 24.899 7.718 -21.995 1.00 91.75 303 ARG A CA 1
ATOM 2547 C C . ARG A 1 303 ? 23.763 8.082 -21.041 1.00 91.75 303 ARG A C 1
ATOM 2549 O O . ARG A 1 303 ? 22.627 7.672 -21.281 1.00 91.75 303 ARG A O 1
ATOM 2556 N N . TRP A 1 304 ? 24.047 8.845 -19.989 1.00 94.44 304 TRP A N 1
ATOM 2557 C CA . TRP A 1 304 ? 23.023 9.321 -19.061 1.00 94.44 304 TRP A CA 1
ATOM 2558 C C . TRP A 1 304 ? 22.026 10.262 -19.752 1.00 94.44 304 TRP A C 1
ATOM 2560 O O . TRP A 1 304 ? 20.822 10.034 -19.651 1.00 94.44 304 TRP A O 1
ATOM 2570 N N . LYS A 1 305 ? 22.492 11.226 -20.563 1.00 92.62 305 LYS A N 1
ATOM 2571 C CA . LYS A 1 305 ? 21.609 12.140 -21.319 1.00 92.62 305 LYS A CA 1
ATOM 2572 C C . LYS A 1 305 ? 20.665 11.393 -22.262 1.00 92.62 305 LYS A C 1
ATOM 2574 O O . LYS A 1 305 ? 19.494 11.750 -22.370 1.00 92.62 305 LYS A O 1
ATOM 2579 N N . VAL A 1 306 ? 21.151 10.346 -22.931 1.00 92.62 306 VAL A N 1
ATOM 2580 C CA . VAL A 1 306 ? 20.318 9.491 -23.794 1.00 92.62 306 VAL A CA 1
ATOM 2581 C C . VAL A 1 306 ? 19.220 8.799 -22.985 1.00 92.62 306 VAL A C 1
ATOM 2583 O O . VAL A 1 306 ? 18.066 8.788 -23.414 1.00 92.62 306 VAL A O 1
ATOM 2586 N N . LYS A 1 307 ? 19.545 8.263 -21.803 1.00 92.69 307 LYS A N 1
ATOM 2587 C CA . LYS A 1 307 ? 18.557 7.612 -20.928 1.00 92.69 307 LYS A CA 1
ATOM 2588 C C . LYS A 1 307 ? 17.547 8.598 -20.365 1.00 92.69 307 LYS A C 1
ATOM 2590 O O . LYS A 1 307 ? 16.356 8.309 -20.395 1.00 92.69 307 LYS A O 1
ATOM 2595 N N . LEU A 1 308 ? 17.998 9.774 -19.935 1.00 93.50 308 LEU A N 1
ATOM 2596 C CA . LEU A 1 308 ? 17.113 10.838 -19.475 1.00 93.50 308 LEU A CA 1
ATOM 2597 C C . LEU A 1 308 ? 16.101 11.223 -20.559 1.00 93.50 308 LEU A C 1
ATOM 2599 O O . LEU A 1 308 ? 14.905 11.280 -20.290 1.00 93.50 308 LEU A O 1
ATOM 2603 N N . LYS A 1 309 ? 16.562 11.413 -21.802 1.00 91.62 309 LYS A N 1
ATOM 2604 C CA . LYS A 1 30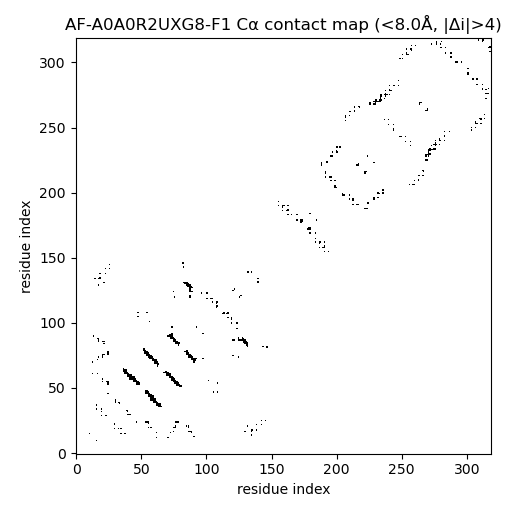9 ? 15.677 11.700 -22.941 1.00 91.62 309 LYS A CA 1
ATOM 2605 C C . LYS A 1 309 ? 14.687 10.570 -23.216 1.00 91.62 309 LYS A C 1
ATOM 2607 O O . LYS A 1 309 ? 13.525 10.850 -23.489 1.00 91.62 309 LYS A O 1
ATOM 2612 N N . ALA A 1 310 ? 15.121 9.312 -23.128 1.00 91.25 310 ALA A N 1
ATOM 2613 C CA . ALA A 1 310 ? 14.237 8.162 -23.310 1.00 91.25 310 ALA A CA 1
ATOM 2614 C C . ALA A 1 310 ? 13.139 8.108 -22.234 1.00 91.25 310 ALA A C 1
ATOM 2616 O O . ALA A 1 310 ? 11.963 7.963 -22.565 1.00 91.25 310 ALA A O 1
ATOM 2617 N N . VAL A 1 311 ? 13.509 8.292 -20.963 1.00 93.06 311 VAL A N 1
ATOM 2618 C CA . VAL A 1 311 ? 12.564 8.351 -19.841 1.00 93.06 311 VAL A CA 1
ATOM 2619 C C . VAL A 1 311 ? 11.595 9.523 -20.007 1.00 93.06 311 VAL A C 1
ATOM 2621 O O . VAL A 1 311 ? 10.387 9.331 -19.911 1.00 93.06 311 VAL A O 1
ATOM 2624 N N . ALA A 1 312 ? 12.090 10.719 -20.328 1.00 91.44 312 ALA A N 1
ATOM 2625 C CA . ALA A 1 312 ? 11.245 11.891 -20.539 1.00 91.44 312 ALA A CA 1
ATOM 2626 C C . ALA A 1 312 ? 10.243 11.687 -21.687 1.00 91.44 312 ALA A C 1
ATOM 2628 O O . ALA A 1 312 ? 9.066 12.010 -21.536 1.00 91.44 312 ALA A O 1
ATOM 2629 N N . ALA A 1 313 ? 10.668 11.065 -22.791 1.00 91.12 313 ALA A N 1
ATOM 2630 C CA . ALA A 1 313 ? 9.783 10.735 -23.904 1.00 91.12 313 ALA A CA 1
ATOM 2631 C C . ALA A 1 313 ? 8.673 9.750 -23.495 1.00 91.12 313 ALA A C 1
ATOM 2633 O O . ALA A 1 313 ? 7.514 9.958 -23.855 1.00 91.12 313 ALA A O 1
ATOM 2634 N N . LEU A 1 314 ? 8.998 8.720 -22.702 1.00 89.62 314 LEU A N 1
ATOM 2635 C CA . LEU A 1 314 ? 8.005 7.793 -22.139 1.00 89.62 314 LEU A CA 1
ATOM 2636 C C . LEU A 1 314 ? 7.018 8.500 -21.198 1.00 89.62 314 LEU A C 1
ATOM 2638 O O . LEU A 1 314 ? 5.854 8.115 -21.119 1.00 89.62 314 LEU A O 1
ATOM 2642 N N . MET A 1 315 ? 7.466 9.564 -20.533 1.00 87.69 315 MET A N 1
ATOM 2643 C CA . MET A 1 315 ? 6.638 10.435 -19.701 1.00 87.69 315 MET A CA 1
ATOM 2644 C C . MET A 1 315 ? 5.852 11.482 -20.509 1.00 87.69 315 MET A C 1
ATOM 2646 O O . MET A 1 315 ? 5.106 12.258 -19.918 1.00 87.69 315 MET A O 1
ATOM 2650 N N . GLY A 1 316 ? 5.987 11.537 -21.839 1.00 86.38 316 GLY A N 1
ATOM 2651 C CA . GLY A 1 316 ? 5.333 12.546 -22.681 1.00 86.38 316 GLY A CA 1
ATOM 2652 C C . GLY A 1 316 ? 5.930 13.955 -22.552 1.00 86.38 316 GLY A C 1
ATOM 2653 O O . GLY A 1 316 ? 5.250 14.938 -22.843 1.00 86.38 316 GLY A O 1
ATOM 2654 N N . ILE A 1 317 ? 7.182 14.062 -22.106 1.00 84.50 317 ILE A N 1
ATOM 2655 C CA . ILE A 1 317 ? 7.923 15.314 -21.930 1.00 84.50 317 ILE A CA 1
ATOM 2656 C C . ILE A 1 317 ? 8.929 15.460 -23.078 1.00 84.50 317 ILE A C 1
ATOM 2658 O O . ILE A 1 317 ? 9.692 14.540 -23.369 1.00 84.50 317 ILE A O 1
ATOM 2662 N N . SER A 1 318 ? 8.949 16.628 -23.724 1.00 77.38 318 SER A N 1
ATOM 2663 C CA . SER A 1 318 ? 9.955 16.970 -24.737 1.00 77.38 318 SER A CA 1
ATOM 2664 C C . SER A 1 318 ? 11.102 17.740 -24.085 1.00 77.38 318 SER A C 1
ATOM 2666 O O . SER A 1 318 ? 10.854 18.785 -23.482 1.00 77.38 318 SER A O 1
ATOM 2668 N N . LEU A 1 319 ? 12.330 17.229 -24.226 1.00 71.56 319 LEU A N 1
ATOM 2669 C CA . LEU A 1 319 ? 13.575 17.834 -23.731 1.00 71.56 319 LEU A CA 1
ATOM 2670 C C . LEU A 1 319 ? 14.445 18.387 -24.852 1.00 71.56 319 LEU A C 1
ATOM 2672 O O . LEU A 1 319 ? 14.558 17.701 -25.898 1.00 71.56 319 LEU A O 1
#

Mean predicted aligned error: 9.05 Å

Sequence (319 aa):
MYLQQIRSKRLDLNSVAMHYAAASLFEDSPEKLQLFNYTYENIFFERFESASLKLSVGHISVKSRVTYYERPFYFAALYLGQHHIIGQFANAMDGDRFESMYIEMRDAFRLNQVSTMTEIMQRYFGDHRFSIEDLFRDQKRKVLQMLMEKDLELAQLSYKEIYDRSYDLVNKMRTSKIAIPRLLRRNMESVINNEILLFFADDQSNISRLDYLSEEVVRWKLKLERELLAKETGDWLHRRFLSLITDPFDIEQLDLITRAMLRVHDMDVQPELFQAQNVC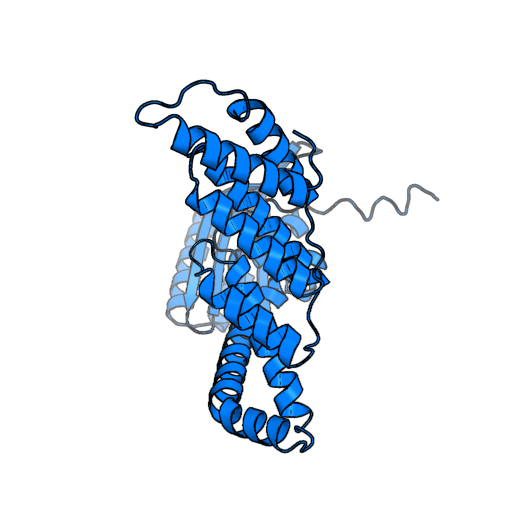FTYSREYADVAHVEGWTEEQLVRWKVKLKAVAALMGISL